Protein AF-0000000080187046 (afdb_homodimer)

Nearest PDB structures (foldseek):
  2gu9-assembly1_B  TM=9.307E-01  e=9.655E-15  Xanthomonas campestris
  2dct-assembly1_A  TM=8.612E-01  e=1.355E-07  Thermus thermophilus HB8
  6o2d-assembly1_B  TM=8.980E-01  e=3.580E-07  Schizosaccharomyces pombe
  7x85-assembly2_C  TM=9.122E-01  e=1.622E-06  Gallus gallus
  2q30-assembly1_A  TM=7.948E-01  e=4.772E-06  Oleidesulfovibrio alaskensis G20

Sequence (228 aa):
MKRKNLQFESGFRIVLGNPSSQAAEMVLPPGDAEGGPENRHRGADQWLYVVSGSGMATVNGKRYRLAEGSLMLIERGDQHEIRNTGDDLLRTLNFYVPPAYTIDGEELPRGRANMKRKNLQFESGFRIVLGNPSSQAAEMVLPPGDAEGGPENRHRGADQWLYVVSGSGMATVNGKRYRLAEGSLMLIERGDQHEIRNTGDDLLRTLNFYVPPAYTIDGEELPRGRAN

Solvent-accessible surface area (backbone atoms only — not comparable to full-atom values): 11614 Å² total; per-residue (Å²): 115,50,75,50,74,60,77,72,56,87,37,78,42,63,74,51,67,55,88,64,28,26,34,29,39,35,28,30,50,55,72,36,69,44,68,37,92,79,42,47,48,64,50,16,27,35,37,42,33,28,71,34,41,28,26,36,35,34,47,75,86,42,79,42,82,40,34,57,36,27,34,34,41,43,42,53,61,48,33,37,32,40,33,16,72,30,89,44,56,19,32,32,45,32,39,21,47,33,49,44,52,43,82,87,62,44,74,48,73,58,67,69,79,124,113,50,74,50,74,60,75,70,55,86,38,80,44,62,73,51,69,55,90,64,28,27,33,31,38,35,28,30,52,56,71,36,68,43,66,36,93,80,42,48,48,66,49,17,26,35,36,42,33,29,70,34,41,27,28,38,34,34,47,75,86,43,77,43,84,37,35,56,36,28,34,35,40,42,42,55,62,48,32,36,31,43,32,15,73,32,90,44,58,20,32,33,45,32,38,22,48,33,49,44,52,42,84,88,63,43,76,47,74,59,66,69,78,123

pLDDT: mean 90.33, std 14.59, range [27.77, 98.81]

InterPro domains:
  IPR011051 RmlC-like cupin domain superfamily [SSF51182] (18-101)
  IPR013096 Cupin 2, conserved barrel [PF07883] (25-94)
  IPR014710 RmlC-like jelly roll fold [G3DSA:2.60.120.10] (10-113)
  IPR051610 Glucose-6-phosphate isomerase/Oxalate decarboxylase [PTHR35848] (16-99)

Structure (mmCIF, N/CA/C/O backbone):
data_AF-0000000080187046-model_v1
#
loop_
_entity.id
_entity.type
_entity.pdbx_description
1 polymer 'Mannose-6-phosphate isomerase, cupin superfamily'
#
loop_
_atom_site.group_PDB
_atom_site.id
_atom_site.type_symbol
_atom_site.label_atom_id
_atom_site.label_alt_id
_atom_site.label_comp_id
_atom_site.label_asym_id
_atom_site.label_entity_id
_atom_site.label_seq_id
_atom_site.pdbx_PDB_ins_code
_atom_site.Cartn_x
_atom_site.Cartn_y
_atom_site.Cartn_z
_atom_site.occupancy
_atom_site.B_iso_or_equiv
_atom_site.auth_seq_id
_atom_site.auth_comp_id
_atom_site.auth_asym_id
_atom_site.auth_atom_id
_atom_site.pdbx_PDB_model_num
ATOM 1 N N . MET A 1 1 ? 13.508 8.672 4.918 1 92.88 1 MET A N 1
ATOM 2 C CA . MET A 1 1 ? 12.438 8.641 3.924 1 92.88 1 MET A CA 1
ATOM 3 C C . MET A 1 1 ? 12.945 8.078 2.6 1 92.88 1 MET A C 1
ATOM 5 O O . MET A 1 1 ? 14.062 8.383 2.178 1 92.88 1 MET A O 1
ATOM 9 N N . LYS A 1 2 ? 12.188 7.199 1.946 1 96.5 2 LYS A N 1
ATOM 10 C CA . LYS A 1 2 ? 12.453 6.645 0.621 1 96.5 2 LYS A CA 1
ATOM 11 C C . LYS A 1 2 ? 11.289 6.906 -0.328 1 96.5 2 LYS A C 1
ATOM 13 O O . LYS A 1 2 ? 10.141 7.035 0.109 1 96.5 2 LYS A O 1
ATOM 18 N N . ARG A 1 3 ? 11.617 7.051 -1.619 1 97.75 3 ARG A N 1
ATOM 19 C CA . ARG A 1 3 ? 10.531 7.328 -2.557 1 97.75 3 ARG A CA 1
ATOM 20 C C . ARG A 1 3 ? 10.82 6.711 -3.924 1 97.75 3 ARG A C 1
ATOM 22 O O . ARG A 1 3 ? 11.977 6.473 -4.27 1 97.75 3 ARG A O 1
ATOM 29 N N . LYS A 1 4 ? 9.797 6.441 -4.648 1 97.31 4 LYS A N 1
ATOM 30 C CA . LYS A 1 4 ? 9.859 5.918 -6.008 1 97.31 4 LYS A CA 1
ATOM 31 C C . LYS A 1 4 ? 8.602 6.281 -6.797 1 97.31 4 LYS A C 1
ATOM 33 O O . LYS A 1 4 ? 7.504 6.312 -6.242 1 97.31 4 LYS A O 1
ATOM 38 N N . ASN A 1 5 ? 8.75 6.641 -8.062 1 97.31 5 ASN A N 1
ATOM 39 C CA . ASN A 1 5 ? 7.613 6.715 -8.969 1 97.31 5 ASN A CA 1
ATOM 40 C C . ASN A 1 5 ? 7.375 5.383 -9.68 1 97.31 5 ASN A C 1
ATOM 42 O O . ASN A 1 5 ? 8.203 4.945 -10.477 1 97.31 5 ASN A O 1
ATOM 46 N N . LEU A 1 6 ? 6.25 4.766 -9.336 1 96.81 6 LEU A N 1
ATOM 47 C CA . LEU A 1 6 ? 5.992 3.434 -9.875 1 96.81 6 LEU A CA 1
ATOM 48 C C . LEU A 1 6 ? 5.543 3.512 -11.328 1 96.81 6 LEU A C 1
ATOM 50 O O . LEU A 1 6 ? 4.758 4.387 -11.695 1 96.81 6 LEU A O 1
ATOM 54 N N . GLN A 1 7 ? 6.094 2.658 -12.102 1 90.94 7 GLN A N 1
ATOM 55 C CA . GLN A 1 7 ? 5.793 2.631 -13.523 1 90.94 7 GLN A CA 1
ATOM 56 C C . GLN A 1 7 ? 5.012 1.371 -13.898 1 90.94 7 GLN A C 1
ATOM 58 O O . GLN A 1 7 ? 4.539 1.24 -15.031 1 90.94 7 GLN A O 1
ATOM 63 N N . PHE A 1 8 ? 4.836 0.449 -12.938 1 95.12 8 PHE A N 1
ATOM 64 C CA . PHE A 1 8 ? 4.141 -0.819 -13.125 1 95.12 8 PHE A CA 1
ATOM 65 C C . PHE A 1 8 ? 4.613 -1.512 -14.398 1 95.12 8 PHE A C 1
ATOM 67 O O . PHE A 1 8 ? 3.799 -1.887 -15.25 1 95.12 8 PHE A O 1
ATOM 74 N N . GLU A 1 9 ? 5.926 -1.719 -14.336 1 89.25 9 GLU A N 1
ATOM 75 C CA . GLU A 1 9 ? 6.543 -2.475 -15.422 1 89.25 9 GLU A CA 1
ATOM 76 C C . GLU A 1 9 ? 6.188 -3.955 -15.336 1 89.25 9 GLU A C 1
ATOM 78 O O . GLU A 1 9 ? 5.68 -4.418 -14.312 1 89.25 9 GLU A O 1
ATOM 83 N N . SER A 1 10 ? 6.422 -4.711 -16.375 1 88.69 10 SER A N 1
ATOM 84 C CA . SER A 1 10 ? 6.031 -6.113 -16.453 1 88.69 10 SER A CA 1
ATOM 85 C C . SER A 1 10 ? 6.656 -6.918 -15.32 1 88.69 10 SER A C 1
ATOM 87 O O . SER A 1 10 ? 7.805 -6.68 -14.938 1 88.69 10 SER A O 1
ATOM 89 N N . GLY A 1 11 ? 5.816 -7.867 -14.805 1 92.62 11 GLY A N 1
ATOM 90 C CA . GLY A 1 11 ? 6.336 -8.828 -13.844 1 92.62 11 GLY A CA 1
ATOM 91 C C . GLY A 1 11 ? 6.23 -8.352 -12.406 1 92.62 11 GLY A C 1
ATOM 92 O O . GLY A 1 11 ? 5.363 -7.539 -12.078 1 92.62 11 GLY A O 1
ATOM 93 N N . PHE A 1 12 ? 6.953 -9.078 -11.562 1 94 12 PHE A N 1
ATOM 94 C CA . PHE A 1 12 ? 7.043 -8.797 -10.133 1 94 12 PHE A CA 1
ATOM 95 C C . PHE A 1 12 ? 8.367 -8.125 -9.797 1 94 12 PHE A C 1
ATOM 97 O O . PHE A 1 12 ? 9.438 -8.68 -10.07 1 94 12 PHE A O 1
ATOM 104 N N . ARG A 1 13 ? 8.328 -6.895 -9.102 1 94.88 13 ARG A N 1
ATOM 105 C CA . ARG A 1 13 ? 9.539 -6.133 -8.82 1 94.88 13 ARG A CA 1
ATOM 106 C C . ARG A 1 13 ? 9.484 -5.508 -7.43 1 94.88 13 ARG A C 1
ATOM 108 O O . ARG A 1 13 ? 8.531 -4.801 -7.098 1 94.88 13 ARG A O 1
ATOM 115 N N . ILE A 1 14 ? 10.508 -5.848 -6.598 1 95.69 14 ILE A N 1
ATOM 116 C CA . ILE A 1 14 ? 10.656 -5.148 -5.324 1 95.69 14 ILE A CA 1
ATOM 117 C C . ILE A 1 14 ? 11.055 -3.695 -5.578 1 95.69 14 ILE A C 1
ATOM 119 O O . ILE A 1 14 ? 11.992 -3.424 -6.332 1 95.69 14 ILE A O 1
ATOM 123 N N . VAL A 1 15 ? 10.398 -2.775 -4.902 1 96.75 15 VAL A N 1
ATOM 124 C CA . VAL A 1 15 ? 10.617 -1.393 -5.312 1 96.75 15 VAL A CA 1
ATOM 125 C C . VAL A 1 15 ? 11.258 -0.606 -4.172 1 96.75 15 VAL A C 1
ATOM 127 O O . VAL A 1 15 ? 12.102 0.262 -4.406 1 96.75 15 VAL A O 1
ATOM 130 N N . LEU A 1 16 ? 10.844 -0.765 -2.955 1 97.5 16 LEU A N 1
ATOM 131 C CA . LEU A 1 16 ? 11.336 -0.063 -1.774 1 97.5 16 LEU A CA 1
ATOM 132 C C . LEU A 1 16 ? 11.141 -0.906 -0.519 1 97.5 16 LEU A C 1
ATOM 134 O O . LEU A 1 16 ? 10.367 -1.863 -0.524 1 97.5 16 LEU A O 1
ATOM 138 N N . GLY A 1 17 ? 11.852 -0.596 0.457 1 97.06 17 GLY A N 1
ATOM 139 C CA . GLY A 1 17 ? 11.586 -1.255 1.728 1 97.06 17 GLY A CA 1
ATOM 140 C C . GLY A 1 17 ? 12.539 -0.829 2.826 1 97.06 17 GLY A C 1
ATOM 141 O O . GLY A 1 17 ? 13.43 -0.005 2.6 1 97.06 17 GLY A O 1
ATOM 142 N N . ASN A 1 18 ? 12.297 -1.183 3.975 1 96.5 18 ASN A N 1
ATOM 143 C CA . ASN A 1 18 ? 13.156 -1.146 5.156 1 96.5 18 ASN A CA 1
ATOM 144 C C . ASN A 1 18 ? 13.008 -2.414 5.992 1 96.5 18 ASN A C 1
ATOM 146 O O . ASN A 1 18 ? 12.383 -3.381 5.559 1 96.5 18 ASN A O 1
ATOM 150 N N . PRO A 1 19 ? 13.633 -2.543 7.129 1 94.25 19 PRO A N 1
ATOM 151 C CA . PRO A 1 19 ? 13.594 -3.797 7.883 1 94.25 19 PRO A CA 1
ATOM 152 C C . PRO A 1 19 ? 12.18 -4.191 8.305 1 94.25 19 PRO A C 1
ATOM 154 O O . PRO A 1 19 ? 11.906 -5.375 8.523 1 94.25 19 PRO A O 1
ATOM 157 N N . SER A 1 20 ? 11.25 -3.287 8.375 1 95.88 20 SER A N 1
ATOM 158 C CA . SER A 1 20 ? 9.922 -3.557 8.93 1 95.88 20 SER A CA 1
ATOM 159 C C . SER A 1 20 ? 8.93 -3.902 7.828 1 95.88 20 SER A C 1
ATOM 161 O O . SER A 1 20 ? 7.906 -4.547 8.086 1 95.88 20 SER A O 1
ATOM 163 N N . SER A 1 21 ? 9.18 -3.457 6.621 1 97.38 21 SER A N 1
ATOM 164 C CA . SER A 1 21 ? 8.234 -3.686 5.535 1 97.38 21 SER A CA 1
ATOM 165 C C . SER A 1 21 ? 8.875 -3.443 4.176 1 97.38 21 SER A C 1
ATOM 167 O O . SER A 1 21 ? 9.961 -2.859 4.094 1 97.38 21 SER A O 1
ATOM 169 N N . GLN A 1 22 ? 8.18 -3.955 3.17 1 97.38 22 GLN A N 1
ATOM 170 C CA . GLN A 1 22 ? 8.688 -3.822 1.809 1 97.38 22 GLN A CA 1
ATOM 171 C C . GLN A 1 22 ? 7.547 -3.744 0.799 1 97.38 22 GLN A C 1
ATOM 173 O O . GLN A 1 22 ? 6.512 -4.391 0.974 1 97.38 22 GLN A O 1
ATOM 178 N N . ALA A 1 23 ? 7.785 -2.996 -0.262 1 98.12 23 ALA A N 1
ATOM 179 C CA . ALA A 1 23 ? 6.789 -2.822 -1.316 1 98.12 23 ALA A CA 1
ATOM 180 C C . ALA A 1 23 ? 7.254 -3.461 -2.621 1 98.12 23 ALA A C 1
ATOM 182 O O . ALA A 1 23 ? 8.445 -3.453 -2.934 1 98.12 23 ALA A O 1
ATOM 183 N N . ALA A 1 24 ? 6.277 -3.953 -3.354 1 96.81 24 ALA A N 1
ATOM 184 C CA . ALA A 1 24 ? 6.523 -4.523 -4.676 1 96.81 24 ALA A CA 1
ATOM 185 C C . ALA A 1 24 ? 5.41 -4.152 -5.648 1 96.81 24 ALA A C 1
ATOM 187 O O . ALA A 1 24 ? 4.238 -4.102 -5.27 1 96.81 24 ALA A O 1
ATOM 188 N N . GLU A 1 25 ? 5.746 -3.873 -6.859 1 97.56 25 GLU A N 1
ATOM 189 C CA . GLU A 1 25 ? 4.754 -3.803 -7.93 1 97.56 25 GLU A CA 1
ATOM 190 C C . GLU A 1 25 ? 4.648 -5.133 -8.672 1 97.56 25 GLU A C 1
ATOM 192 O O . GLU A 1 25 ? 5.652 -5.82 -8.867 1 97.56 25 GLU A O 1
ATOM 197 N N . MET A 1 26 ? 3.459 -5.508 -9.047 1 97.06 26 MET A N 1
ATOM 198 C CA . MET A 1 26 ? 3.195 -6.738 -9.789 1 97.06 26 MET A CA 1
ATOM 199 C C . MET A 1 26 ? 2.242 -6.484 -10.953 1 97.06 26 MET A C 1
ATOM 201 O O . MET A 1 26 ? 1.168 -5.91 -10.766 1 97.06 26 MET A O 1
ATOM 205 N N . VAL A 1 27 ? 2.695 -6.828 -12.109 1 98.31 27 VAL A N 1
ATOM 206 C CA . VAL A 1 27 ? 1.894 -6.703 -13.32 1 98.31 27 VAL A CA 1
ATOM 207 C C . VAL A 1 27 ? 1.708 -8.07 -13.969 1 98.31 27 VAL A C 1
ATOM 209 O O . VAL A 1 27 ? 2.684 -8.727 -14.344 1 98.31 27 VAL A O 1
ATOM 212 N N . LEU A 1 28 ? 0.455 -8.5 -14.109 1 97.81 28 LEU A N 1
ATOM 213 C CA . LEU A 1 28 ? 0.126 -9.797 -14.695 1 97.81 28 LEU A CA 1
ATOM 214 C C . LEU A 1 28 ? -0.61 -9.625 -16.016 1 97.81 28 LEU A C 1
ATOM 216 O O . LEU A 1 28 ? -1.68 -9.016 -16.062 1 97.81 28 LEU A O 1
ATOM 220 N N . PRO A 1 29 ? -0.057 -10.156 -17.109 1 98.12 29 PRO A N 1
ATOM 221 C CA . PRO A 1 29 ? -0.837 -10.211 -18.344 1 98.12 29 PRO A CA 1
ATOM 222 C C . PRO A 1 29 ? -2.09 -11.078 -18.219 1 98.12 29 PRO A C 1
ATOM 224 O O . PRO A 1 29 ? -2.18 -11.906 -17.312 1 98.12 29 PRO A O 1
ATOM 227 N N . PRO A 1 30 ? -2.986 -10.805 -19.188 1 98.25 30 PRO A N 1
ATOM 228 C CA . PRO A 1 30 ? -4.199 -11.625 -19.156 1 98.25 30 PRO A CA 1
ATOM 229 C C . PRO A 1 30 ? -3.898 -13.117 -19.141 1 98.25 30 PRO A C 1
ATOM 231 O O . PRO A 1 30 ? -3.094 -13.609 -19.938 1 98.25 30 PRO A O 1
ATOM 234 N N . GLY A 1 31 ? -4.508 -13.805 -18.188 1 97.56 31 GLY A N 1
ATOM 235 C CA . GLY A 1 31 ? -4.379 -15.25 -18.094 1 97.56 31 GLY A CA 1
ATOM 236 C C . GLY A 1 31 ? -3.273 -15.688 -17.156 1 97.56 31 GLY A C 1
ATOM 237 O O . GLY A 1 31 ? -3.258 -16.828 -16.688 1 97.56 31 GLY A O 1
ATOM 238 N N . ASP A 1 32 ? -2.359 -14.828 -16.781 1 96.94 32 ASP A N 1
ATOM 239 C CA . ASP A 1 32 ? -1.23 -15.18 -15.93 1 96.94 32 ASP A CA 1
ATOM 240 C C . ASP A 1 32 ? -1.637 -15.172 -14.461 1 96.94 32 ASP A C 1
ATOM 242 O O . ASP A 1 32 ? -2.682 -14.633 -14.102 1 96.94 32 ASP A O 1
ATOM 246 N N . ALA A 1 33 ? -0.832 -15.836 -13.656 1 94.62 33 ALA A N 1
ATOM 247 C CA . ALA A 1 33 ? -1.084 -15.922 -12.219 1 94.62 33 ALA A CA 1
ATOM 248 C C . ALA A 1 33 ? 0.221 -15.875 -11.43 1 94.62 33 ALA A C 1
ATOM 250 O O . ALA A 1 33 ? 1.293 -16.156 -11.977 1 94.62 33 ALA A O 1
ATOM 251 N N . GLU A 1 34 ? 0.093 -15.352 -10.289 1 90.06 34 GLU A N 1
ATOM 252 C CA . GLU A 1 34 ? 1.174 -15.414 -9.305 1 90.06 34 GLU A CA 1
ATOM 253 C C . GLU A 1 34 ? 0.712 -16.094 -8.023 1 90.06 34 GLU A C 1
ATOM 255 O O . GLU A 1 34 ? -0.441 -15.938 -7.613 1 90.06 34 GLU A O 1
ATOM 260 N N . GLY A 1 35 ? 1.592 -16.5 -7.445 1 77.06 35 GLY A N 1
ATOM 261 C CA . GLY A 1 35 ? 1.273 -17.281 -6.262 1 77.06 35 GLY A CA 1
ATOM 262 C C . GLY A 1 35 ? 0.973 -18.734 -6.574 1 77.06 35 GLY A C 1
ATOM 263 O O . GLY A 1 35 ? 1.155 -19.188 -7.707 1 77.06 35 GLY A O 1
ATOM 264 N N . GLY A 1 36 ? 1.027 -19.75 -5.738 1 58.34 36 GLY A N 1
ATOM 265 C CA . GLY A 1 36 ? 0.706 -21.172 -5.844 1 58.34 36 GLY A CA 1
ATOM 266 C C . GLY A 1 36 ? 0.645 -21.875 -4.496 1 58.34 36 GLY A C 1
ATOM 267 O O . GLY A 1 36 ? 0.817 -21.234 -3.455 1 58.34 36 GLY A O 1
ATOM 268 N N . PRO A 1 37 ? 0.055 -23.141 -4.559 1 51.59 37 PRO A N 1
ATOM 269 C CA . PRO A 1 37 ? -0.177 -23.922 -3.346 1 51.59 37 PRO A CA 1
ATOM 270 C C . PRO A 1 37 ? 1.012 -23.891 -2.389 1 51.59 37 PRO A C 1
ATOM 272 O O . PRO A 1 37 ? 0.841 -24.078 -1.181 1 51.59 37 PRO A O 1
ATOM 275 N N . GLU A 1 38 ? 2.08 -23.781 -2.992 1 48.84 38 GLU A N 1
ATOM 276 C CA . GLU A 1 38 ? 3.244 -23.906 -2.119 1 48.84 38 GLU A CA 1
ATOM 277 C C . GLU A 1 38 ? 3.721 -22.531 -1.644 1 48.84 38 GLU A C 1
ATOM 279 O O . GLU A 1 38 ? 4.66 -22.438 -0.849 1 48.84 38 GLU A O 1
ATOM 284 N N . ASN A 1 39 ? 3.092 -21.406 -2.148 1 50.78 39 ASN A N 1
ATOM 285 C CA . ASN A 1 39 ? 3.666 -20.094 -1.857 1 50.78 39 ASN A CA 1
ATOM 286 C C . ASN A 1 39 ? 3.129 -19.531 -0.547 1 50.78 39 ASN A C 1
ATOM 288 O O . ASN A 1 39 ? 1.938 -19.234 -0.435 1 50.78 39 ASN A O 1
ATOM 292 N N . ARG A 1 40 ? 3.623 -20.109 0.555 1 53.84 40 ARG A N 1
ATOM 293 C CA . ARG A 1 40 ? 3.285 -19.609 1.885 1 53.84 40 ARG A CA 1
ATOM 294 C C . ARG A 1 40 ? 4.254 -18.516 2.326 1 53.84 40 ARG A C 1
ATOM 296 O O . ARG A 1 40 ? 5.469 -18.719 2.318 1 53.84 40 ARG A O 1
ATOM 303 N N . HIS A 1 41 ? 3.844 -17.312 2.018 1 61.25 41 HIS A N 1
ATOM 304 C CA . HIS A 1 41 ? 4.664 -16.312 2.686 1 61.25 41 HIS A CA 1
ATOM 305 C C . HIS A 1 41 ? 4.691 -16.531 4.191 1 61.25 41 HIS A C 1
ATOM 307 O O . HIS A 1 41 ? 3.994 -15.836 4.941 1 61.25 41 HIS A O 1
ATOM 313 N N . ARG A 1 42 ? 5.414 -17.609 4.609 1 64.12 42 ARG A N 1
ATOM 314 C CA . ARG A 1 42 ? 5.328 -18.125 5.977 1 64.12 42 ARG A CA 1
ATOM 315 C C . ARG A 1 42 ? 5.695 -17.031 6.984 1 64.12 42 ARG A C 1
ATOM 317 O O . ARG A 1 42 ? 5.285 -17.094 8.148 1 64.12 42 ARG A O 1
ATOM 324 N N . GLY A 1 43 ? 6.289 -15.961 6.434 1 81.12 43 GLY A N 1
ATOM 325 C CA . GLY A 1 43 ? 6.719 -15.109 7.535 1 81.12 43 GLY A CA 1
ATOM 326 C C . GLY A 1 43 ? 6.223 -13.68 7.418 1 81.12 43 GLY A C 1
ATOM 327 O O . GLY A 1 43 ? 6.602 -12.82 8.219 1 81.12 43 GLY A O 1
ATOM 328 N N . ALA A 1 44 ? 5.344 -13.438 6.414 1 93 44 ALA A N 1
ATOM 329 C CA . ALA A 1 44 ? 4.957 -12.047 6.234 1 93 44 ALA A CA 1
ATOM 330 C C . ALA A 1 44 ? 3.48 -11.93 5.867 1 93 44 ALA A C 1
ATOM 332 O O . ALA A 1 44 ? 2.943 -12.781 5.156 1 93 44 ALA A O 1
ATOM 333 N N . ASP A 1 45 ? 2.822 -10.938 6.406 1 95.81 45 ASP A N 1
ATOM 334 C CA . ASP A 1 45 ? 1.553 -10.508 5.832 1 95.81 45 ASP A CA 1
ATOM 335 C C . ASP A 1 45 ? 1.762 -9.852 4.469 1 95.81 45 ASP A C 1
ATOM 337 O O . ASP A 1 45 ? 2.82 -9.273 4.203 1 95.81 45 ASP A O 1
ATOM 341 N N . GLN A 1 46 ? 0.769 -9.977 3.627 1 96.19 46 GLN A N 1
ATOM 342 C CA . GLN A 1 46 ? 0.783 -9.289 2.338 1 96.19 46 GLN A CA 1
ATOM 343 C C . GLN A 1 46 ? -0.455 -8.414 2.168 1 96.19 46 GLN A C 1
ATOM 345 O O . GLN A 1 46 ? -1.584 -8.906 2.25 1 96.19 46 GLN A O 1
ATOM 350 N N . TRP A 1 47 ? -0.232 -7.141 1.997 1 98.25 47 TRP A N 1
ATOM 351 C CA . TRP A 1 47 ? -1.257 -6.258 1.449 1 98.25 47 TRP A CA 1
ATOM 352 C C . TRP A 1 47 ? -1.244 -6.293 -0.076 1 98.25 47 TRP A C 1
ATOM 354 O O . TRP A 1 47 ? -0.184 -6.188 -0.696 1 98.25 47 TRP A O 1
ATOM 364 N N . LEU A 1 48 ? -2.391 -6.469 -0.693 1 98.38 48 LEU A N 1
ATOM 365 C CA . LEU A 1 48 ? -2.543 -6.395 -2.143 1 98.38 48 LEU A CA 1
ATOM 366 C C . LEU A 1 48 ? -3.576 -5.34 -2.525 1 98.38 48 LEU A C 1
ATOM 368 O O . LEU A 1 48 ? -4.73 -5.41 -2.098 1 98.38 48 LEU A O 1
ATOM 372 N N . TYR A 1 49 ? -3.162 -4.324 -3.225 1 98.81 49 TYR A N 1
ATOM 373 C CA . TYR A 1 49 ? -4.031 -3.287 -3.766 1 98.81 49 TYR A CA 1
ATOM 374 C C . TYR A 1 49 ? -4.059 -3.34 -5.289 1 98.81 49 TYR A C 1
ATOM 376 O O . TYR A 1 49 ? -3.01 -3.314 -5.938 1 98.81 49 TYR A O 1
ATOM 384 N N . VAL A 1 50 ? -5.285 -3.408 -5.867 1 98.81 50 VAL A N 1
ATOM 385 C CA . VAL A 1 50 ? -5.41 -3.426 -7.32 1 98.81 50 VAL A CA 1
ATOM 386 C C . VAL A 1 50 ? -5.422 -1.995 -7.855 1 98.81 50 VAL A C 1
ATOM 388 O O . VAL A 1 50 ? -6.379 -1.25 -7.629 1 98.81 50 VAL A O 1
ATOM 391 N N . VAL A 1 51 ? -4.363 -1.648 -8.539 1 98.5 51 VAL A N 1
ATOM 392 C CA . VAL A 1 51 ? -4.219 -0.323 -9.133 1 98.5 51 VAL A CA 1
ATOM 393 C C . VAL A 1 51 ? -5.098 -0.215 -10.375 1 98.5 51 VAL A C 1
ATOM 395 O O . VAL A 1 51 ? -5.785 0.789 -10.578 1 98.5 51 VAL A O 1
ATOM 398 N N . SER A 1 52 ? -5.02 -1.204 -11.18 1 98.19 52 SER A N 1
ATOM 399 C CA . SER A 1 52 ? -5.852 -1.292 -12.375 1 98.19 52 SER A CA 1
ATOM 400 C C . SER A 1 52 ? -6 -2.736 -12.836 1 98.19 52 SER A C 1
ATOM 402 O O . SER A 1 52 ? -5.184 -3.592 -12.492 1 98.19 52 SER A O 1
ATOM 404 N N . GLY A 1 53 ? -7.059 -2.959 -13.641 1 98 53 GLY A N 1
ATOM 405 C CA . GLY A 1 53 ? -7.336 -4.293 -14.156 1 98 53 GLY A CA 1
ATOM 406 C C . GLY A 1 53 ? -8.273 -5.086 -13.266 1 98 53 GLY A C 1
ATOM 407 O O . GLY A 1 53 ? -8.914 -4.527 -12.375 1 98 53 GLY A O 1
ATOM 408 N N . SER A 1 54 ? -8.477 -6.336 -13.68 1 98.44 54 SER A N 1
ATOM 409 C CA . SER A 1 54 ? -9.359 -7.242 -12.945 1 98.44 54 SER A CA 1
ATOM 410 C C . SER A 1 54 ? -8.727 -8.625 -12.812 1 98.44 54 SER A C 1
ATOM 412 O O . SER A 1 54 ? -7.82 -8.977 -13.562 1 98.44 54 SER A O 1
ATOM 414 N N . GLY A 1 55 ? -9.227 -9.344 -11.805 1 98.38 55 GLY A N 1
ATOM 415 C CA . GLY A 1 55 ? -8.695 -10.68 -11.578 1 98.38 55 GLY A CA 1
ATOM 416 C C . GLY A 1 55 ? -9.414 -11.43 -10.477 1 98.38 55 GLY A C 1
ATOM 417 O O . GLY A 1 55 ? -10.555 -11.109 -10.141 1 98.38 55 GLY A O 1
ATOM 418 N N . MET A 1 56 ? -8.773 -12.484 -10.031 1 98.31 56 MET A N 1
ATOM 419 C CA . MET A 1 56 ? -9.281 -13.336 -8.953 1 98.31 56 MET A CA 1
ATOM 420 C C . MET A 1 56 ? -8.18 -13.695 -7.973 1 98.31 56 MET A C 1
ATOM 422 O O . MET A 1 56 ? -7.07 -14.047 -8.375 1 98.31 56 MET A O 1
ATOM 426 N N . ALA A 1 57 ? -8.438 -13.539 -6.746 1 97.19 57 ALA A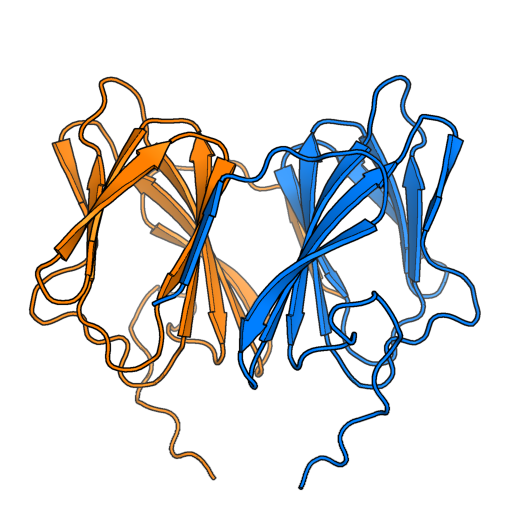 N 1
ATOM 427 C CA . ALA A 1 57 ? -7.582 -14.07 -5.691 1 97.19 57 ALA A CA 1
ATOM 428 C C . ALA A 1 57 ? -8.172 -15.352 -5.105 1 97.19 57 ALA A C 1
ATOM 430 O O . ALA A 1 57 ? -9.367 -15.414 -4.809 1 97.19 57 ALA A O 1
ATOM 431 N N . THR A 1 58 ? -7.367 -16.344 -4.992 1 95.94 58 THR A N 1
ATOM 432 C CA . THR A 1 58 ? -7.723 -17.547 -4.234 1 95.94 58 THR A CA 1
ATOM 433 C C . THR A 1 58 ? -6.93 -17.609 -2.934 1 95.94 58 THR A C 1
ATOM 435 O O . THR A 1 58 ? -5.695 -17.672 -2.955 1 95.94 58 THR A O 1
ATOM 438 N N . VAL A 1 59 ? -7.684 -17.547 -1.829 1 94.44 59 VAL A N 1
ATOM 439 C CA . VAL A 1 59 ? -7.047 -17.594 -0.517 1 94.44 59 VAL A CA 1
ATOM 440 C C . VAL A 1 59 ? -7.633 -18.75 0.303 1 94.44 59 VAL A C 1
ATOM 442 O O . VAL A 1 59 ? -8.828 -18.75 0.61 1 94.44 59 VAL A O 1
ATOM 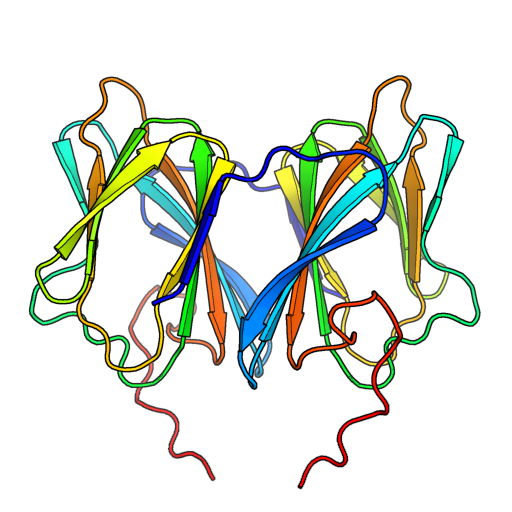445 N N . ASN A 1 60 ? -6.762 -19.672 0.665 1 92.94 60 ASN A N 1
ATOM 446 C CA . ASN A 1 60 ? -7.184 -20.844 1.403 1 92.94 60 ASN A CA 1
ATOM 447 C C . ASN A 1 60 ? -8.391 -21.516 0.75 1 92.94 60 ASN A C 1
ATOM 449 O O . ASN A 1 60 ? -9.359 -21.859 1.429 1 92.94 60 ASN A O 1
ATOM 453 N N . GLY A 1 61 ? -8.32 -21.5 -0.504 1 93.06 61 GLY A N 1
ATOM 454 C CA . GLY A 1 61 ? -9.305 -22.234 -1.284 1 93.06 61 GLY A CA 1
ATOM 455 C C . GLY A 1 61 ? -10.523 -21.406 -1.633 1 93.06 61 GLY A C 1
ATOM 456 O O . GLY A 1 61 ? -11.383 -21.844 -2.402 1 93.06 61 GLY A O 1
ATOM 457 N N . LYS A 1 62 ? -10.688 -20.281 -1.069 1 96 62 LYS A N 1
ATOM 458 C CA . LYS A 1 62 ? -11.82 -19.391 -1.35 1 96 62 LYS A CA 1
ATOM 459 C C . LYS A 1 62 ? -11.445 -18.328 -2.383 1 96 62 LYS A C 1
ATOM 461 O O . LYS A 1 62 ? -10.352 -17.766 -2.328 1 96 62 LYS A O 1
ATOM 466 N N . ARG A 1 63 ? -12.422 -18.031 -3.264 1 97.31 63 ARG A N 1
ATOM 467 C CA . ARG A 1 63 ? -12.156 -17.125 -4.371 1 97.31 63 ARG A CA 1
ATOM 468 C C . ARG A 1 63 ? -12.789 -15.766 -4.125 1 97.31 63 ARG A C 1
ATOM 470 O O . ARG A 1 63 ? -13.922 -15.672 -3.654 1 97.31 63 ARG A O 1
ATOM 477 N N . TYR A 1 64 ? -12.031 -14.734 -4.484 1 98 64 TYR A N 1
ATOM 478 C CA . TYR A 1 64 ? -12.469 -13.344 -4.344 1 98 64 TYR A CA 1
ATOM 479 C C . TYR A 1 64 ? -12.188 -12.555 -5.617 1 98 64 TYR A C 1
ATOM 481 O O . TYR A 1 64 ? -11.047 -12.523 -6.098 1 98 64 TYR A O 1
ATOM 489 N N . ARG A 1 65 ? -13.188 -11.922 -6.133 1 98.38 65 ARG A N 1
ATOM 490 C CA . ARG A 1 65 ? -12.992 -11.094 -7.32 1 98.38 65 ARG A CA 1
ATOM 491 C C . ARG A 1 65 ? -12.148 -9.859 -7 1 98.38 65 ARG A C 1
ATOM 493 O O . ARG A 1 65 ? -12.328 -9.242 -5.949 1 98.38 65 ARG A O 1
ATOM 500 N N . LEU A 1 66 ? -11.2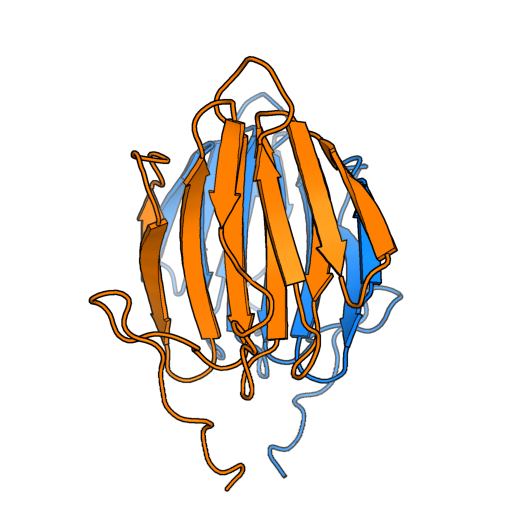89 -9.523 -7.93 1 98.44 66 LEU A N 1
ATOM 501 C CA . LEU A 1 66 ? -10.445 -8.336 -7.832 1 98.44 66 LEU A CA 1
ATOM 502 C C . LEU A 1 66 ? -10.797 -7.324 -8.914 1 98.44 66 LEU A C 1
ATOM 504 O O . LEU A 1 66 ? -11.07 -7.699 -10.055 1 98.44 66 LEU A O 1
ATOM 508 N N . ALA A 1 67 ? -10.828 -6.113 -8.586 1 98.38 67 ALA A N 1
ATOM 509 C CA . ALA A 1 67 ? -10.984 -4.984 -9.5 1 98.38 67 ALA A CA 1
ATOM 510 C C . ALA A 1 67 ? -10.258 -3.75 -8.977 1 98.38 67 ALA A C 1
ATOM 512 O O . ALA A 1 67 ? -9.781 -3.734 -7.84 1 98.38 67 ALA A O 1
ATOM 513 N N . GLU A 1 68 ? -10.078 -2.775 -9.867 1 98.12 68 GLU A N 1
ATOM 514 C CA . GLU A 1 68 ? -9.477 -1.52 -9.43 1 98.12 68 GLU A CA 1
ATOM 515 C C . GLU A 1 68 ? -10.07 -1.058 -8.102 1 98.12 68 GLU A C 1
ATOM 517 O O . GLU A 1 68 ? -11.289 -1.042 -7.934 1 98.12 68 GLU A O 1
ATOM 522 N N . GLY A 1 69 ? -9.188 -0.794 -7.18 1 98.19 69 GLY A N 1
ATOM 523 C CA . GLY A 1 69 ? -9.648 -0.33 -5.879 1 98.19 69 GLY A CA 1
ATOM 524 C C . GLY A 1 69 ? -9.766 -1.444 -4.855 1 98.19 69 GLY A C 1
ATOM 525 O O . GLY A 1 69 ? -9.945 -1.184 -3.664 1 98.19 69 GLY A O 1
ATOM 526 N N . SER A 1 70 ? -9.734 -2.709 -5.289 1 98.62 70 SER A N 1
ATOM 527 C CA . SER A 1 70 ? -9.742 -3.818 -4.34 1 98.62 70 SER A CA 1
ATOM 528 C C . SER A 1 70 ? -8.516 -3.785 -3.434 1 98.62 70 SER A C 1
ATOM 530 O O . SER A 1 70 ? -7.391 -3.617 -3.908 1 98.62 70 SER A O 1
ATOM 532 N N . LEU A 1 71 ? -8.711 -3.889 -2.133 1 98.81 71 LEU A N 1
ATOM 533 C CA . LEU A 1 71 ? -7.668 -4.008 -1.124 1 98.81 71 LEU A CA 1
ATOM 534 C C . LEU A 1 71 ? -7.84 -5.285 -0.309 1 98.81 71 LEU A C 1
ATOM 536 O O . LEU A 1 71 ? -8.93 -5.566 0.188 1 98.81 71 LEU A O 1
ATOM 540 N N . MET A 1 72 ? -6.73 -6.055 -0.22 1 98.38 72 MET A N 1
ATOM 541 C CA . MET A 1 72 ? -6.754 -7.293 0.555 1 98.38 72 MET A CA 1
ATOM 542 C C . MET A 1 72 ? -5.578 -7.352 1.524 1 98.38 72 MET A C 1
ATOM 544 O O . MET A 1 72 ? -4.465 -6.949 1.181 1 98.38 72 MET A O 1
ATOM 548 N N . LEU A 1 73 ? -5.82 -7.797 2.715 1 98.06 73 LEU A N 1
ATOM 549 C CA . LEU A 1 73 ? -4.793 -8.188 3.672 1 98.06 73 LEU A CA 1
ATOM 550 C C . LEU A 1 73 ? -4.746 -9.703 3.824 1 98.06 73 LEU A C 1
ATOM 552 O O . LEU A 1 73 ? -5.617 -10.297 4.469 1 98.06 73 LEU A O 1
ATOM 556 N N . ILE A 1 74 ? -3.75 -10.312 3.158 1 95.62 74 ILE A N 1
ATOM 557 C CA . ILE A 1 74 ? -3.488 -11.742 3.248 1 95.62 74 ILE A CA 1
ATOM 558 C C . ILE A 1 74 ? -2.502 -12.023 4.383 1 95.62 74 ILE A C 1
ATOM 560 O O . ILE A 1 74 ? -1.343 -11.609 4.316 1 95.62 74 ILE A O 1
ATOM 564 N N . GLU A 1 75 ? -2.928 -12.688 5.383 1 93.75 75 GLU A N 1
ATOM 565 C CA . GLU A 1 75 ? -2.131 -12.812 6.602 1 93.75 75 GLU A CA 1
ATOM 566 C C . GLU A 1 75 ? -1.146 -13.969 6.508 1 93.75 75 GLU A C 1
ATOM 568 O O . GLU A 1 75 ? -1.337 -14.891 5.707 1 93.75 75 GLU A O 1
ATOM 573 N N . ARG A 1 76 ? -0.117 -13.789 7.344 1 89.56 76 ARG A N 1
ATOM 574 C CA . ARG A 1 76 ? 0.921 -14.812 7.391 1 89.56 76 ARG A CA 1
ATOM 575 C C . ARG A 1 76 ? 0.312 -16.203 7.527 1 89.56 76 ARG A C 1
ATOM 577 O O . ARG A 1 76 ? -0.608 -16.406 8.32 1 89.56 76 ARG A O 1
ATOM 584 N N . GLY A 1 77 ? 0.749 -17.156 6.684 1 86.12 77 GLY A N 1
ATOM 585 C CA . GLY A 1 77 ? 0.291 -18.531 6.758 1 86.12 77 GLY A CA 1
ATOM 586 C C . GLY A 1 77 ? -0.811 -18.859 5.762 1 86.12 77 GLY A C 1
ATOM 587 O O . GLY A 1 77 ? -1.1 -20.031 5.5 1 86.12 77 GLY A O 1
ATOM 588 N N . ASP A 1 78 ? -1.47 -17.844 5.254 1 88.62 78 ASP A N 1
ATOM 589 C CA . ASP A 1 78 ? -2.512 -18.078 4.262 1 88.62 78 ASP A CA 1
ATOM 590 C C . ASP A 1 78 ? -1.909 -18.516 2.928 1 88.62 78 ASP A C 1
ATOM 592 O O . ASP A 1 78 ? -0.931 -17.922 2.459 1 88.62 78 ASP A O 1
ATOM 596 N N . GLN A 1 79 ? -2.438 -19.531 2.396 1 87.94 79 GLN A N 1
ATOM 597 C CA . GLN A 1 79 ? -2.121 -19.859 1.01 1 87.94 79 GLN A CA 1
ATOM 598 C C . GLN A 1 79 ? -2.912 -18.984 0.044 1 87.94 79 GLN A C 1
ATOM 600 O O . GLN A 1 79 ? -4.113 -18.766 0.229 1 87.94 79 GLN A O 1
ATOM 605 N N . HIS A 1 80 ? -2.137 -18.453 -0.995 1 92 80 HIS A N 1
ATOM 606 C CA . HIS A 1 80 ? -2.92 -17.594 -1.88 1 92 80 HIS A CA 1
ATOM 607 C C . HIS A 1 80 ? -2.357 -17.609 -3.297 1 92 80 HIS A C 1
ATOM 609 O O . HIS A 1 80 ? -1.172 -17.875 -3.496 1 92 80 HIS A O 1
ATOM 615 N N . GLU A 1 81 ? -3.262 -17.391 -4.223 1 94.38 81 GLU A N 1
ATOM 616 C CA . GLU A 1 81 ? -2.975 -17.188 -5.637 1 94.38 81 GLU A CA 1
ATOM 617 C C . GLU A 1 81 ? -3.709 -15.953 -6.176 1 94.38 81 GLU A C 1
ATOM 619 O O . GLU A 1 81 ? -4.883 -15.742 -5.859 1 94.38 81 GLU A O 1
ATOM 624 N N . ILE A 1 82 ? -2.951 -15.203 -6.988 1 96.62 82 ILE A N 1
ATOM 625 C CA . ILE A 1 82 ? -3.547 -14.078 -7.711 1 96.62 82 ILE A CA 1
ATOM 626 C C . ILE A 1 82 ? -3.506 -14.352 -9.211 1 96.62 82 ILE A C 1
ATOM 628 O O . ILE A 1 82 ? -2.439 -14.609 -9.773 1 96.62 82 ILE A O 1
ATOM 632 N N . ARG A 1 83 ? -4.641 -14.273 -9.812 1 97.44 83 ARG A N 1
ATOM 633 C CA . ARG A 1 83 ? -4.727 -14.531 -11.25 1 97.44 83 ARG A CA 1
ATOM 634 C C . ARG A 1 83 ? -5.391 -13.359 -11.977 1 97.44 83 ARG A C 1
ATOM 636 O O . ARG A 1 83 ? -6.395 -12.82 -11.5 1 97.44 83 ARG A O 1
ATOM 643 N N . ASN A 1 84 ? -4.797 -12.992 -13.18 1 98.5 84 ASN A N 1
ATOM 644 C CA . ASN A 1 84 ? -5.465 -12.055 -14.07 1 98.5 84 ASN A CA 1
ATOM 645 C C . ASN A 1 84 ? -6.531 -12.734 -14.914 1 98.5 84 ASN A C 1
ATOM 647 O O . ASN A 1 84 ? -6.207 -13.43 -15.883 1 98.5 84 ASN A O 1
ATOM 651 N N . THR A 1 85 ? -7.75 -12.516 -14.531 1 98.44 85 THR A N 1
ATOM 652 C CA . THR A 1 85 ? -8.844 -13.133 -15.273 1 98.44 85 THR A CA 1
ATOM 653 C C . THR A 1 85 ? -9.484 -12.125 -16.219 1 98.44 85 THR A C 1
ATOM 655 O O . THR A 1 85 ? -10.539 -12.391 -16.812 1 98.44 85 THR A O 1
ATOM 658 N N . GLY A 1 86 ? -8.992 -10.891 -16.219 1 98.19 86 GLY A N 1
ATOM 659 C CA . GLY A 1 86 ? -9.477 -9.859 -17.125 1 98.19 86 GLY A CA 1
ATOM 660 C C . GLY A 1 86 ? -8.766 -9.859 -18.469 1 98.19 86 GLY A C 1
ATOM 661 O O . GLY A 1 86 ? -7.934 -10.727 -18.734 1 98.19 86 GLY A O 1
ATOM 662 N N . ASP A 1 87 ? -9.125 -8.82 -19.297 1 98.19 87 ASP A N 1
ATOM 663 C CA . ASP A 1 87 ? -8.586 -8.734 -20.641 1 98.19 87 ASP A CA 1
ATOM 664 C C . ASP A 1 87 ? -7.43 -7.738 -20.719 1 98.19 87 ASP A C 1
ATOM 666 O O . ASP A 1 87 ? -6.719 -7.668 -21.719 1 98.19 87 ASP A O 1
ATOM 670 N N . ASP A 1 88 ? -7.262 -6.984 -19.719 1 98 88 ASP A N 1
ATOM 671 C CA . ASP A 1 88 ? -6.188 -6 -19.641 1 98 88 ASP A CA 1
ATOM 672 C C . ASP A 1 88 ? -5.148 -6.414 -18.594 1 98 88 ASP A C 1
ATOM 674 O O . ASP A 1 88 ? -5.359 -7.363 -17.844 1 98 88 ASP A O 1
ATOM 678 N N . LEU A 1 89 ? -4.043 -5.711 -18.578 1 98.44 89 LEU A N 1
ATOM 679 C CA . LEU A 1 89 ? -3.049 -5.965 -17.547 1 98.44 89 LEU A CA 1
ATOM 680 C C . LEU A 1 89 ? -3.654 -5.777 -16.156 1 98.44 89 LEU A C 1
ATOM 682 O O . LEU A 1 89 ? -4.422 -4.84 -15.93 1 98.44 89 LEU A O 1
ATOM 686 N N . LEU A 1 90 ? -3.398 -6.746 -15.281 1 98.56 90 LEU A N 1
ATOM 687 C CA . LEU A 1 90 ? -3.682 -6.57 -13.859 1 98.56 90 LEU A CA 1
ATOM 688 C C . LEU A 1 90 ? -2.479 -5.973 -13.133 1 98.56 90 LEU A C 1
ATOM 690 O O . LEU A 1 90 ? -1.425 -6.609 -13.047 1 98.56 90 LEU A O 1
ATOM 694 N N . ARG A 1 91 ? -2.59 -4.727 -12.664 1 98.69 91 ARG A N 1
ATOM 695 C CA . ARG A 1 91 ? -1.529 -4.023 -11.945 1 98.69 91 ARG A CA 1
ATOM 696 C C . ARG A 1 91 ? -1.846 -3.922 -10.461 1 98.69 91 ARG A C 1
ATOM 698 O O . ARG A 1 91 ? -2.904 -3.422 -10.078 1 98.69 91 ARG A O 1
ATOM 705 N N . THR A 1 92 ? -0.939 -4.516 -9.672 1 98.62 92 THR A N 1
ATOM 706 C CA . THR A 1 92 ? -1.169 -4.484 -8.227 1 98.62 92 THR A CA 1
ATOM 707 C C . THR A 1 92 ? 0.034 -3.895 -7.5 1 98.62 92 THR A C 1
ATOM 709 O O . THR A 1 92 ? 1.167 -4.004 -7.973 1 98.62 92 THR A O 1
ATOM 712 N N . LEU A 1 93 ? -0.187 -3.191 -6.457 1 98.75 93 LEU A N 1
ATOM 713 C CA . LEU A 1 93 ? 0.8 -2.752 -5.477 1 98.75 93 LEU A CA 1
ATOM 714 C C . LEU A 1 93 ? 0.717 -3.592 -4.207 1 98.75 93 LEU A C 1
ATOM 716 O O . LEU A 1 93 ? -0.366 -3.771 -3.646 1 98.75 93 LEU A O 1
ATOM 720 N N . ASN A 1 94 ? 1.812 -4.176 -3.809 1 97.69 94 ASN A N 1
ATOM 721 C CA . ASN A 1 94 ? 1.87 -5.105 -2.686 1 97.69 94 ASN A CA 1
ATOM 722 C C . ASN A 1 94 ? 2.795 -4.598 -1.584 1 97.69 94 ASN A C 1
ATOM 724 O O . ASN A 1 94 ? 3.859 -4.043 -1.867 1 97.69 94 ASN A O 1
ATOM 728 N N . PHE A 1 95 ? 2.398 -4.773 -0.374 1 98.25 95 PHE A N 1
ATOM 729 C CA . PHE A 1 95 ? 3.238 -4.492 0.785 1 98.25 95 PHE A CA 1
ATOM 730 C C . PHE A 1 95 ? 3.393 -5.73 1.657 1 98.25 95 PHE A C 1
ATOM 732 O O . PHE A 1 95 ? 2.41 -6.418 1.947 1 98.25 95 PHE A O 1
ATOM 739 N N . TYR A 1 96 ? 4.598 -6.027 2.041 1 96.38 96 TYR A N 1
ATOM 740 C CA . TYR A 1 96 ? 4.891 -7.16 2.916 1 96.38 96 TYR A CA 1
ATOM 741 C C . TYR A 1 96 ? 5.359 -6.684 4.285 1 96.38 96 TYR A C 1
ATOM 743 O O . TYR A 1 96 ? 6.238 -5.82 4.387 1 96.38 96 TYR A O 1
ATOM 751 N N . VAL A 1 97 ? 4.777 -7.207 5.328 1 96.75 97 VAL A N 1
ATOM 752 C CA . VAL A 1 97 ? 5.074 -6.855 6.715 1 96.75 97 VAL A CA 1
ATOM 753 C C . VAL A 1 97 ? 5.312 -8.125 7.527 1 96.75 97 VAL A C 1
ATOM 755 O O . VAL A 1 97 ? 4.371 -8.859 7.844 1 96.75 97 VAL A O 1
ATOM 758 N N . PRO A 1 98 ? 6.52 -8.508 7.984 1 95.69 98 PRO A N 1
ATOM 759 C CA . PRO A 1 98 ? 7.777 -7.883 7.574 1 95.69 98 PRO A CA 1
ATOM 760 C C . PRO A 1 98 ? 8.164 -8.211 6.137 1 95.69 98 PRO A C 1
ATOM 762 O O . PRO A 1 98 ? 7.375 -8.82 5.406 1 95.69 98 PRO A O 1
ATOM 765 N N . PRO A 1 99 ? 9.375 -7.734 5.66 1 95.19 99 PRO A N 1
ATOM 766 C CA . PRO A 1 99 ? 9.789 -8.047 4.293 1 95.19 99 PRO A CA 1
ATOM 767 C C . PRO A 1 99 ? 9.789 -9.547 4.004 1 95.19 99 PRO A C 1
ATOM 769 O O . PRO A 1 99 ? 10.195 -10.344 4.855 1 95.19 99 PRO A O 1
ATOM 772 N N . ALA A 1 100 ? 9.359 -9.859 2.777 1 92.69 100 ALA A N 1
ATOM 773 C CA . ALA A 1 100 ? 9.203 -11.266 2.424 1 92.69 100 ALA A CA 1
ATOM 774 C C . ALA A 1 100 ? 10.234 -11.688 1.383 1 92.69 100 ALA A C 1
ATOM 776 O O . ALA A 1 100 ? 10.445 -12.883 1.157 1 92.69 100 ALA A O 1
ATOM 777 N N . TYR A 1 101 ? 10.93 -10.75 0.733 1 91.75 101 TYR A N 1
ATOM 778 C CA . TYR A 1 101 ? 11.789 -11.055 -0.404 1 91.75 101 TYR A CA 1
ATOM 779 C C . TYR A 1 101 ? 13.094 -10.281 -0.33 1 91.75 101 TYR A C 1
ATOM 781 O O . TYR A 1 101 ? 13.141 -9.172 0.218 1 91.75 101 TYR A O 1
ATOM 789 N N . THR A 1 102 ? 14.125 -10.914 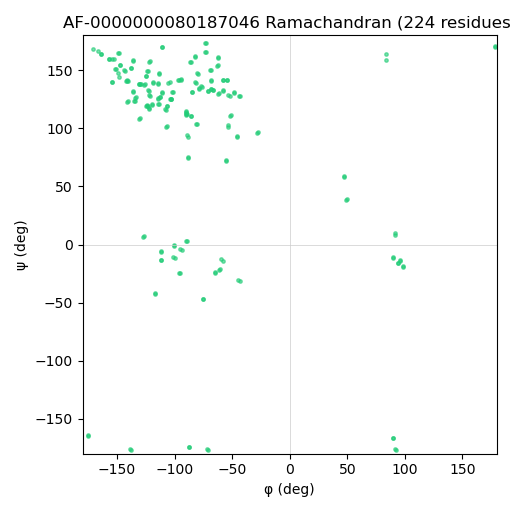-0.933 1 90.81 102 THR A N 1
ATOM 790 C CA . THR A 1 102 ? 15.336 -10.148 -1.221 1 90.81 102 THR A CA 1
ATOM 791 C C . THR A 1 102 ? 15.102 -9.188 -2.387 1 90.81 102 THR A C 1
ATOM 793 O O . THR A 1 102 ? 14.062 -9.25 -3.049 1 90.81 102 THR A O 1
ATOM 796 N N . ILE A 1 103 ? 16.047 -8.344 -2.666 1 88 103 ILE A N 1
ATOM 797 C CA . ILE A 1 103 ? 15.898 -7.328 -3.705 1 88 103 ILE A CA 1
ATOM 798 C C . ILE A 1 103 ? 15.766 -8.008 -5.07 1 88 103 ILE A C 1
ATOM 800 O O . ILE A 1 103 ? 15.172 -7.445 -5.992 1 88 103 ILE A O 1
ATOM 804 N N . ASP A 1 104 ? 16.297 -9.211 -5.164 1 86.56 104 ASP A N 1
ATOM 805 C CA . ASP A 1 104 ? 16.25 -9.945 -6.426 1 86.56 104 ASP A CA 1
ATOM 806 C C . ASP A 1 104 ? 14.977 -10.781 -6.531 1 86.56 104 ASP A C 1
ATOM 808 O O . ASP A 1 104 ? 14.773 -11.5 -7.512 1 86.56 104 ASP A O 1
ATOM 812 N N . GLY A 1 105 ? 14.148 -10.656 -5.555 1 84.62 105 GLY A N 1
ATOM 813 C CA . GLY A 1 105 ? 12.852 -11.312 -5.625 1 84.62 105 GLY A CA 1
ATOM 814 C C . GLY A 1 105 ? 12.844 -12.695 -5.012 1 84.62 105 GLY A C 1
ATOM 815 O O . GLY A 1 105 ? 11.883 -13.445 -5.172 1 84.62 105 GLY A O 1
ATOM 816 N N . GLU A 1 106 ? 13.938 -13.023 -4.359 1 86 106 GLU A N 1
ATOM 817 C CA . GLU A 1 106 ? 13.977 -14.312 -3.674 1 86 106 GLU A CA 1
ATOM 818 C C . GLU A 1 106 ? 13.273 -14.242 -2.322 1 86 106 GLU A C 1
ATOM 820 O O . GLU A 1 106 ? 13.453 -13.281 -1.571 1 86 106 GLU A O 1
ATOM 825 N N . GLU A 1 107 ? 12.539 -15.297 -2.049 1 86.19 107 GLU A N 1
ATOM 826 C CA . GLU A 1 107 ? 11.82 -15.312 -0.782 1 86.19 107 GLU A CA 1
ATOM 827 C C . GLU A 1 107 ? 12.781 -15.367 0.402 1 86.19 107 GLU A C 1
ATOM 829 O O . GLU A 1 107 ? 13.758 -16.109 0.379 1 86.19 107 GLU A O 1
ATOM 834 N N . LEU A 1 108 ? 12.531 -14.5 1.379 1 85.75 108 LEU A N 1
ATOM 835 C CA . LEU A 1 108 ? 13.305 -14.508 2.615 1 85.75 108 LEU A CA 1
ATOM 836 C C . LEU A 1 108 ? 12.82 -15.617 3.553 1 85.75 108 LEU A C 1
ATOM 838 O O . LEU A 1 108 ? 11.641 -15.961 3.545 1 85.75 108 LEU A O 1
ATOM 842 N N . PRO A 1 109 ? 13.875 -16.125 4.281 1 74.44 109 PRO A N 1
ATOM 843 C CA . PRO A 1 109 ? 13.43 -17.094 5.273 1 74.44 109 PRO A CA 1
ATOM 844 C C . PRO A 1 109 ? 12.5 -16.484 6.328 1 74.44 109 PRO A C 1
ATOM 846 O O . PRO A 1 109 ? 12.461 -15.273 6.488 1 74.44 109 PRO A O 1
ATOM 849 N N . ARG A 1 110 ? 11.672 -17.297 6.906 1 64.31 110 ARG A N 1
ATOM 850 C CA . ARG A 1 110 ? 10.836 -16.812 7.992 1 64.31 110 ARG A CA 1
ATOM 851 C C . ARG A 1 110 ? 11.68 -16.156 9.086 1 64.31 110 ARG A C 1
ATOM 8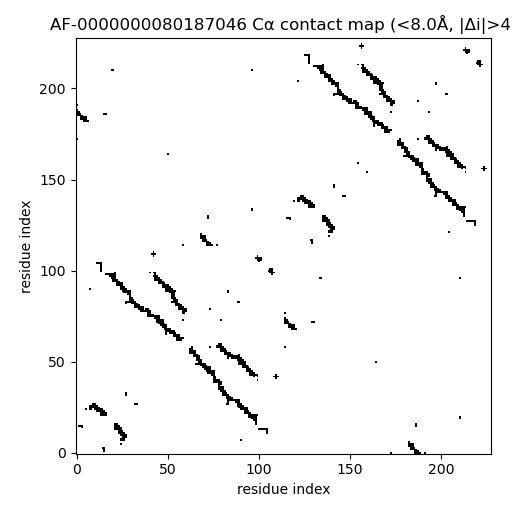53 O O . ARG A 1 110 ? 12.656 -16.75 9.555 1 64.31 110 ARG A O 1
ATOM 860 N N . GLY A 1 111 ? 11.68 -14.781 9.039 1 52.16 111 GLY A N 1
ATOM 861 C CA . GLY A 1 111 ? 12.414 -14.211 10.156 1 52.16 111 GLY A CA 1
ATOM 862 C C . GLY A 1 111 ? 11.977 -14.75 11.5 1 52.16 111 GLY A C 1
ATOM 863 O O . GLY A 1 111 ? 10.797 -15.07 11.695 1 52.16 111 GLY A O 1
ATOM 864 N N . ARG A 1 112 ? 12.891 -15.523 12.078 1 40.91 112 ARG A N 1
ATOM 865 C CA . ARG A 1 112 ? 12.656 -15.898 13.469 1 40.91 112 ARG A CA 1
ATOM 866 C C . ARG A 1 112 ? 12.219 -14.695 14.297 1 40.91 112 ARG A C 1
ATOM 868 O O . ARG A 1 112 ? 12.75 -13.594 14.133 1 40.91 112 ARG A O 1
ATOM 875 N N . ALA A 1 113 ? 10.859 -14.445 14.438 1 37.75 113 ALA A N 1
ATOM 876 C CA . ALA A 1 113 ? 10.57 -13.555 15.555 1 37.75 113 ALA A CA 1
ATOM 877 C C . ALA A 1 113 ? 11.641 -13.664 16.641 1 37.75 113 ALA A C 1
ATOM 879 O O . ALA A 1 113 ? 11.953 -14.766 17.094 1 37.75 113 ALA A O 1
ATOM 880 N N . ASN A 1 114 ? 12.609 -12.656 16.516 1 27.77 114 ASN A N 1
ATOM 881 C CA . ASN A 1 114 ? 13.344 -12.703 17.781 1 27.77 114 ASN A CA 1
ATOM 882 C C . ASN A 1 114 ? 12.406 -12.773 18.969 1 27.77 114 ASN A C 1
ATOM 884 O O . ASN A 1 114 ? 11.375 -12.102 19 1 27.77 114 ASN A O 1
ATOM 888 N N . MET B 1 1 ? -7.68 -13.492 6.465 1 92.94 1 MET B N 1
ATOM 889 C CA . MET B 1 1 ? -7.695 -12.562 5.34 1 92.94 1 MET B CA 1
ATOM 890 C C . MET B 1 1 ? -8.789 -11.516 5.512 1 92.94 1 MET B C 1
ATOM 892 O O . MET B 1 1 ? -9.898 -11.836 5.957 1 92.94 1 MET B O 1
ATOM 896 N N . LYS B 1 2 ? -8.516 -10.242 5.23 1 96.38 2 LYS B N 1
ATOM 897 C CA . LYS B 1 2 ? -9.461 -9.133 5.227 1 96.38 2 LYS B CA 1
ATOM 898 C C . LYS B 1 2 ? -9.469 -8.422 3.877 1 96.38 2 LYS B C 1
ATOM 900 O O . LYS B 1 2 ? -8.469 -8.43 3.158 1 96.38 2 LYS B O 1
ATOM 905 N N . ARG B 1 3 ? -10.648 -7.879 3.527 1 97.62 3 ARG B N 1
ATOM 906 C CA . ARG B 1 3 ? -10.711 -7.215 2.227 1 97.62 3 ARG B CA 1
ATOM 907 C C . ARG B 1 3 ? -11.68 -6.039 2.258 1 97.62 3 ARG B C 1
ATOM 909 O O . ARG B 1 3 ? -12.586 -6 3.09 1 97.62 3 ARG B O 1
ATOM 916 N N . LYS B 1 4 ? -11.469 -5.098 1.415 1 97.25 4 LYS B N 1
ATOM 917 C CA . LYS B 1 4 ? -12.328 -3.928 1.234 1 97.25 4 LYS B CA 1
ATOM 918 C C . LYS B 1 4 ? -12.195 -3.367 -0.179 1 97.25 4 LYS B C 1
ATOM 920 O O . LYS B 1 4 ? -11.109 -3.385 -0.764 1 97.25 4 LYS B O 1
ATOM 925 N N . ASN B 1 5 ? -13.289 -2.941 -0.781 1 97.25 5 ASN B N 1
ATOM 926 C CA . ASN B 1 5 ? -13.234 -2.125 -1.988 1 97.25 5 ASN B CA 1
ATOM 927 C C . ASN B 1 5 ? -13.195 -0.636 -1.656 1 97.25 5 ASN B C 1
ATOM 929 O O . ASN B 1 5 ? -14.156 -0.088 -1.113 1 97.25 5 ASN B O 1
ATOM 933 N N . LEU B 1 6 ? -12.062 -0.029 -1.968 1 96.69 6 LEU B N 1
ATOM 934 C CA . LEU B 1 6 ? -11.883 1.364 -1.576 1 96.69 6 LEU B CA 1
ATOM 935 C C . LEU B 1 6 ? -12.648 2.295 -2.508 1 96.69 6 LEU B C 1
ATOM 937 O O . LEU B 1 6 ? -12.664 2.088 -3.725 1 96.69 6 LEU B O 1
ATOM 941 N N . GLN B 1 7 ? -13.281 3.227 -1.918 1 90.88 7 GLN B N 1
ATOM 942 C CA . GLN B 1 7 ? -14.094 4.172 -2.674 1 90.88 7 GLN B CA 1
ATOM 943 C C . GLN B 1 7 ? -13.492 5.574 -2.635 1 90.88 7 GLN B C 1
ATOM 945 O O . GLN B 1 7 ? -13.953 6.477 -3.334 1 90.88 7 GLN B O 1
ATOM 950 N N . PHE B 1 8 ? -12.43 5.77 -1.854 1 95.12 8 PHE B N 1
ATOM 951 C CA . PHE B 1 8 ? -11.742 7.043 -1.679 1 95.12 8 PHE B CA 1
ATOM 952 C C . PHE B 1 8 ? -12.742 8.172 -1.437 1 95.12 8 PHE B C 1
ATOM 954 O O . PHE B 1 8 ? -12.719 9.188 -2.127 1 95.12 8 PHE B O 1
ATOM 961 N N . GLU B 1 9 ? -13.469 7.883 -0.346 1 89.19 9 GLU B N 1
ATOM 962 C CA . GLU B 1 9 ? -14.406 8.906 0.109 1 89.19 9 GLU B CA 1
ATOM 963 C C . GLU B 1 9 ? -13.68 10.078 0.762 1 89.19 9 GLU B C 1
ATOM 965 O O . GLU B 1 9 ? -12.484 9.977 1.066 1 89.19 9 GLU B O 1
ATOM 970 N N . SER B 1 10 ? -14.328 11.188 0.958 1 88.31 10 SER B N 1
ATOM 971 C CA . SER B 1 10 ? -13.711 12.398 1.474 1 88.31 10 SER B CA 1
ATOM 972 C C . SER B 1 10 ? -13.062 12.156 2.832 1 88.31 10 SER B C 1
ATOM 974 O O . SER B 1 10 ? -13.594 11.414 3.656 1 88.31 10 SER B O 1
ATOM 976 N N . GLY B 1 11 ? -11.883 12.82 2.984 1 92.5 11 GLY B N 1
ATOM 977 C CA . GLY B 1 11 ? -11.242 12.82 4.289 1 92.5 11 GLY B CA 1
ATOM 978 C C . GLY B 1 11 ? -10.297 11.656 4.492 1 92.5 11 GLY B C 1
ATOM 979 O O . GLY B 1 11 ? -9.75 11.117 3.529 1 92.5 11 GLY B O 1
ATOM 980 N N . PHE B 1 12 ? -9.938 11.492 5.762 1 94 12 PHE B N 1
ATOM 981 C CA . PHE B 1 12 ? -9.055 10.422 6.219 1 94 12 PHE B CA 1
ATOM 982 C C . PHE B 1 12 ? -9.852 9.32 6.91 1 94 12 PHE B C 1
ATOM 984 O O . PHE B 1 12 ? -10.562 9.578 7.887 1 94 12 PHE B O 1
ATOM 991 N N . ARG B 1 13 ? -9.695 8.008 6.426 1 94.94 13 ARG B N 1
ATOM 992 C CA . ARG B 1 13 ? -10.492 6.902 6.953 1 94.94 13 ARG B CA 1
ATOM 993 C C . ARG B 1 13 ? -9.648 5.637 7.09 1 94.94 13 ARG B C 1
ATOM 995 O O . ARG B 1 13 ? -9.016 5.199 6.125 1 94.94 13 ARG B O 1
ATOM 1002 N N . ILE B 1 14 ? -9.617 5.098 8.344 1 95.69 14 ILE B N 1
ATOM 1003 C CA . ILE B 1 14 ? -9.008 3.783 8.531 1 95.69 14 ILE B CA 1
ATOM 1004 C C . ILE B 1 14 ? -9.875 2.715 7.867 1 95.69 14 ILE B C 1
ATOM 1006 O O . ILE B 1 14 ? -11.086 2.666 8.086 1 95.69 14 ILE B O 1
ATOM 1010 N N . VAL B 1 15 ? -9.25 1.826 7.121 1 96.75 15 VAL B N 1
ATOM 1011 C CA . VAL B 1 15 ? -10.094 0.96 6.309 1 96.75 15 VAL B CA 1
ATOM 1012 C C . VAL B 1 15 ? -9.93 -0.492 6.75 1 96.75 15 VAL B C 1
ATOM 1014 O O . VAL B 1 15 ? -10.891 -1.266 6.742 1 96.75 15 VAL B O 1
ATOM 1017 N N . LEU B 1 16 ? -8.758 -0.951 7.035 1 97.44 16 LEU B N 1
ATOM 1018 C CA . LEU B 1 16 ? -8.438 -2.318 7.426 1 97.44 16 LEU B CA 1
ATOM 1019 C C . LEU B 1 16 ? -7.16 -2.361 8.266 1 97.44 16 LEU B C 1
ATOM 1021 O O . LEU B 1 16 ? -6.379 -1.406 8.266 1 97.44 16 LEU B O 1
ATOM 1025 N N . GLY B 1 17 ? -7.012 -3.377 8.977 1 97 17 GLY B N 1
ATOM 1026 C CA . GLY B 1 17 ? -5.742 -3.549 9.664 1 97 17 GLY B CA 1
ATOM 1027 C C . GLY B 1 17 ? -5.691 -4.797 10.523 1 97 17 GLY B C 1
ATOM 1028 O O . GLY B 1 17 ? -6.668 -5.551 10.586 1 97 17 GLY B O 1
ATOM 1029 N N . ASN B 1 18 ? -4.613 -5.129 10.992 1 96.5 18 ASN B N 1
ATOM 1030 C CA . ASN B 1 18 ? -4.32 -6.105 12.039 1 96.5 18 ASN B CA 1
ATOM 1031 C C . ASN B 1 18 ? -3.25 -5.598 13 1 96.5 18 ASN B C 1
ATOM 1033 O O . ASN B 1 18 ? -2.869 -4.426 12.945 1 96.5 18 ASN B O 1
ATOM 1037 N N . PRO B 1 19 ? -2.801 -6.352 13.961 1 94.25 19 PRO B N 1
ATOM 1038 C CA . PRO B 1 19 ? -1.86 -5.836 14.961 1 94.25 19 PRO B CA 1
ATOM 1039 C C . PRO B 1 19 ? -0.548 -5.359 14.344 1 94.25 19 PRO B C 1
ATOM 1041 O O . PRO B 1 19 ? 0.138 -4.512 14.922 1 94.25 19 PRO B O 1
ATOM 1044 N N . SER B 1 20 ? -0.182 -5.797 13.172 1 95.81 20 SER B N 1
ATOM 1045 C CA . SER B 1 20 ? 1.131 -5.523 12.602 1 95.81 20 SER B CA 1
ATOM 1046 C C . SER B 1 20 ? 1.082 -4.32 11.656 1 95.81 20 SER B C 1
ATOM 1048 O O . SER B 1 20 ? 2.107 -3.688 11.398 1 95.81 20 SER B O 1
ATOM 1050 N N . SER B 1 21 ? -0.07 -4.031 11.109 1 97.38 21 SER B N 1
ATOM 1051 C CA . SER B 1 21 ? -0.171 -2.945 10.133 1 97.38 21 SER B CA 1
ATOM 1052 C C . SER B 1 21 ? -1.62 -2.518 9.93 1 97.38 21 SER B C 1
ATOM 1054 O O . SER B 1 21 ? -2.545 -3.219 10.352 1 97.38 21 SER B O 1
ATOM 1056 N N . GLN B 1 22 ? -1.719 -1.331 9.336 1 97.38 22 GLN B N 1
ATOM 1057 C CA . GLN B 1 22 ? -3.037 -0.74 9.133 1 97.38 22 GLN B CA 1
ATOM 1058 C C . GLN B 1 22 ? -3.066 0.112 7.863 1 97.38 22 GLN B C 1
ATOM 1060 O O . GLN B 1 22 ? -2.098 0.808 7.555 1 97.38 22 GLN B O 1
ATOM 1065 N N . ALA B 1 23 ? -4.219 0.072 7.191 1 98.12 23 ALA B N 1
ATOM 1066 C CA . ALA B 1 23 ? -4.391 0.854 5.969 1 98.12 23 ALA B CA 1
ATOM 1067 C C . ALA B 1 23 ? -5.426 1.959 6.168 1 98.12 23 ALA B C 1
ATOM 1069 O O . ALA B 1 23 ? -6.41 1.776 6.887 1 98.12 23 ALA B O 1
ATOM 1070 N N . ALA B 1 24 ? -5.188 3.059 5.48 1 96.81 24 ALA B N 1
ATOM 1071 C CA . ALA B 1 24 ? -6.117 4.184 5.477 1 96.81 24 ALA B CA 1
ATOM 1072 C C . ALA B 1 24 ? -6.215 4.809 4.086 1 96.81 24 ALA B C 1
ATOM 1074 O O . ALA B 1 24 ? -5.215 4.898 3.367 1 96.81 24 ALA B O 1
ATOM 1075 N N . GLU B 1 25 ? -7.367 5.199 3.688 1 97.56 25 GLU B N 1
ATOM 1076 C CA . GLU B 1 25 ? -7.527 6.066 2.525 1 97.56 25 GLU B CA 1
ATOM 1077 C C . GLU B 1 25 ? -7.59 7.535 2.938 1 97.56 25 GLU B C 1
ATOM 1079 O O . GLU B 1 25 ? -8.156 7.867 3.977 1 97.56 25 GLU B O 1
ATOM 1084 N N . MET B 1 26 ? -7 8.406 2.164 1 97.06 26 MET B N 1
ATOM 1085 C CA . MET B 1 26 ? -6.992 9.844 2.41 1 97.06 26 MET B CA 1
ATOM 1086 C C . MET B 1 26 ? -7.289 10.617 1.131 1 97.06 26 MET B C 1
ATOM 1088 O O . MET B 1 26 ? -6.648 10.398 0.103 1 97.06 26 MET B O 1
ATOM 1092 N N . VAL B 1 27 ? -8.297 11.422 1.199 1 98.25 27 VAL B N 1
ATOM 1093 C CA . VAL B 1 27 ? -8.688 12.273 0.083 1 98.25 27 VAL B CA 1
ATOM 1094 C C . VAL B 1 27 ? -8.609 13.742 0.505 1 98.25 27 VAL B C 1
ATOM 1096 O O . VAL B 1 27 ? -9.305 14.156 1.438 1 98.25 27 VAL B O 1
ATOM 1099 N N . LEU B 1 28 ? -7.801 14.516 -0.192 1 97.81 28 LEU B N 1
ATOM 1100 C CA . LEU B 1 28 ? -7.617 15.938 0.107 1 97.81 28 LEU B CA 1
ATOM 1101 C C . LEU B 1 28 ? -8.141 16.797 -1.032 1 97.81 28 LEU B C 1
ATOM 1103 O O . LEU B 1 28 ? -7.676 16.688 -2.17 1 97.81 28 LEU B O 1
ATOM 1107 N N . PRO B 1 29 ? -9.109 17.672 -0.752 1 98.12 29 PRO B N 1
ATOM 1108 C CA . PRO B 1 29 ? -9.477 18.672 -1.756 1 98.12 29 PRO B CA 1
ATOM 1109 C C . PRO B 1 29 ? -8.32 19.625 -2.094 1 98.12 29 PRO B C 1
ATOM 1111 O O . PRO B 1 29 ? -7.375 19.75 -1.315 1 98.12 29 PRO B O 1
ATOM 1114 N N . PRO B 1 30 ? -8.516 20.25 -3.275 1 98.25 30 PRO B N 1
ATOM 1115 C CA . PRO B 1 30 ? -7.488 21.219 -3.652 1 98.25 30 PRO B 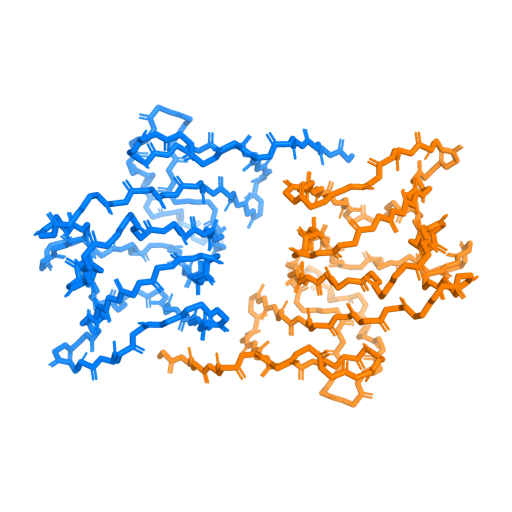CA 1
ATOM 1116 C C . PRO B 1 30 ? -7.207 22.25 -2.553 1 98.25 30 PRO B C 1
ATOM 1118 O O . PRO B 1 30 ? -8.141 22.844 -2.008 1 98.25 30 PRO B O 1
ATOM 1121 N N . GLY B 1 31 ? -5.949 22.391 -2.209 1 97.56 31 GLY B N 1
ATOM 1122 C CA . GLY B 1 31 ? -5.523 23.375 -1.234 1 97.56 31 GLY B CA 1
ATOM 1123 C C . GLY B 1 31 ? -5.426 22.828 0.175 1 97.56 31 GLY B C 1
ATOM 1124 O O . GLY B 1 31 ? -4.77 23.422 1.034 1 97.56 31 GLY B O 1
ATOM 1125 N N . ASP B 1 32 ? -6.004 21.688 0.466 1 96.94 32 ASP B N 1
ATOM 1126 C CA . ASP B 1 32 ? -6.004 21.125 1.808 1 96.94 32 ASP B CA 1
ATOM 1127 C C . ASP B 1 32 ? -4.703 20.375 2.088 1 96.94 32 ASP B C 1
ATOM 1129 O O . ASP B 1 32 ? -3.945 20.062 1.165 1 96.94 32 ASP B O 1
ATOM 1133 N N . ALA B 1 33 ? -4.457 20.156 3.367 1 94.69 33 ALA B N 1
ATOM 1134 C CA . ALA B 1 33 ? -3.25 19.453 3.793 1 94.69 33 ALA B CA 1
ATOM 1135 C C . ALA B 1 33 ? -3.529 18.578 5.004 1 94.69 33 ALA B C 1
ATOM 1137 O O . ALA B 1 33 ? -4.512 18.781 5.723 1 94.69 33 ALA B O 1
ATOM 1138 N N . GLU B 1 34 ? -2.795 17.547 5.055 1 90 34 GLU B N 1
ATOM 1139 C CA . GLU B 1 34 ? -2.764 16.703 6.242 1 90 34 GLU B CA 1
ATOM 1140 C C . GLU B 1 34 ? -1.352 16.594 6.812 1 90 34 GLU B C 1
ATOM 1142 O O . GLU B 1 34 ? -0.373 16.594 6.062 1 90 34 GLU B O 1
ATOM 1147 N N . GLY B 1 35 ? -1.393 16.312 7.918 1 77.62 35 GLY B N 1
ATOM 1148 C CA . GLY B 1 35 ? -0.116 16.312 8.617 1 77.62 35 GLY B CA 1
ATOM 1149 C C . GLY B 1 35 ? 0.294 17.688 9.109 1 77.62 35 GLY B C 1
ATOM 1150 O O . GLY B 1 35 ? -0.503 18.625 9.078 1 77.62 35 GLY B O 1
ATOM 1151 N N . GLY B 1 36 ? 1.206 17.953 10 1 59.19 36 GLY B N 1
ATOM 1152 C CA . GLY B 1 36 ? 1.768 19.172 10.547 1 59.19 36 GLY B CA 1
ATOM 1153 C C . GLY B 1 36 ? 2.986 18.938 11.422 1 59.19 36 GLY B C 1
ATOM 1154 O O . GLY B 1 36 ? 3.428 17.797 11.578 1 59.19 36 GLY B O 1
ATOM 1155 N N . PRO B 1 37 ? 3.666 20.109 11.719 1 51.94 37 PRO B N 1
ATOM 1156 C CA . PRO B 1 37 ? 4.926 20.062 12.469 1 51.94 37 PRO B CA 1
ATOM 1157 C C . PRO B 1 37 ? 4.863 19.125 13.672 1 51.94 37 PRO B C 1
ATOM 1159 O O . PRO B 1 37 ? 5.891 18.609 14.117 1 51.94 37 PRO B O 1
ATOM 1162 N N . GLU B 1 38 ? 3.723 19.062 14.156 1 49.06 38 GLU B N 1
ATOM 1163 C CA . GLU B 1 38 ? 3.662 18.297 15.391 1 49.06 38 GLU B CA 1
ATOM 1164 C C . GLU B 1 38 ? 3.268 16.859 15.133 1 49.06 38 GLU B C 1
ATOM 1166 O O . GLU B 1 38 ? 3.211 16.047 16.062 1 49.06 38 GLU B O 1
ATOM 1171 N N . ASN B 1 39 ? 2.949 16.469 13.828 1 51.19 39 ASN B N 1
ATOM 1172 C CA . ASN B 1 39 ? 2.389 15.148 13.602 1 51.19 39 ASN B CA 1
ATOM 1173 C C . ASN B 1 39 ? 3.482 14.109 13.383 1 51.19 39 ASN B C 1
ATOM 1175 O O . ASN B 1 39 ? 4.238 14.18 12.414 1 51.19 39 ASN B O 1
ATOM 1179 N N . ARG B 1 40 ? 4.129 13.727 14.5 1 54.41 40 ARG B N 1
ATOM 1180 C CA . ARG B 1 40 ? 5.129 12.664 14.469 1 54.41 40 ARG B CA 1
ATOM 1181 C C . ARG B 1 40 ? 4.488 11.305 14.695 1 54.41 40 ARG B C 1
ATOM 1183 O O . ARG B 1 40 ? 3.768 11.102 15.672 1 54.41 40 ARG B O 1
ATOM 1190 N N . HIS B 1 41 ? 4.199 10.703 13.586 1 61.19 41 HIS B N 1
ATOM 1191 C CA . HIS B 1 41 ? 3.855 9.305 13.844 1 61.19 41 HIS B CA 1
ATOM 1192 C C . HIS B 1 41 ? 4.977 8.594 14.594 1 61.19 41 HIS B C 1
ATOM 1194 O O . HIS B 1 41 ? 5.77 7.867 13.992 1 61.19 41 HIS B O 1
ATOM 1200 N N . ARG B 1 42 ? 5.121 8.93 15.898 1 64.44 42 ARG B N 1
ATOM 1201 C CA . ARG B 1 42 ? 6.297 8.555 16.672 1 64.44 42 ARG B CA 1
ATOM 1202 C C . ARG B 1 42 ? 6.461 7.035 16.719 1 64.44 42 ARG B C 1
ATOM 1204 O O . ARG B 1 42 ? 7.566 6.535 16.938 1 64.44 42 ARG B O 1
ATOM 1211 N N . GLY B 1 43 ? 5.379 6.359 16.281 1 81.25 43 GLY B N 1
ATOM 1212 C CA . GLY B 1 43 ? 5.633 4.949 16.531 1 81.25 43 GLY B CA 1
ATOM 1213 C C . GLY B 1 43 ? 5.438 4.09 15.289 1 81.25 43 GLY B C 1
ATOM 1214 O O . GLY B 1 43 ? 5.508 2.861 15.359 1 81.25 43 GLY B O 1
ATOM 1215 N N . ALA B 1 44 ? 5.199 4.758 14.148 1 93.06 44 ALA B N 1
ATOM 1216 C CA . ALA B 1 44 ? 4.898 3.93 12.984 1 93.06 44 ALA B CA 1
ATOM 1217 C C . ALA B 1 44 ? 5.543 4.5 11.727 1 93.06 44 ALA B C 1
ATOM 1219 O O . ALA B 1 44 ? 5.641 5.719 11.562 1 93.06 44 ALA B O 1
ATOM 1220 N N . ASP B 1 45 ? 6.047 3.637 10.891 1 95.88 45 ASP B N 1
ATOM 1221 C CA . ASP B 1 45 ? 6.316 4.027 9.508 1 95.88 45 ASP B CA 1
ATOM 1222 C C . ASP B 1 45 ? 5.016 4.27 8.742 1 95.88 45 ASP B C 1
ATOM 1224 O O . ASP B 1 45 ? 3.984 3.678 9.062 1 95.88 45 ASP B O 1
ATOM 1228 N N . GLN B 1 46 ? 5.086 5.148 7.777 1 96.25 46 GLN B N 1
ATOM 1229 C CA . GLN B 1 46 ? 3.951 5.387 6.891 1 96.25 46 GLN B CA 1
ATOM 1230 C C . GLN B 1 46 ? 4.352 5.203 5.43 1 96.25 46 GLN B C 1
ATOM 1232 O O . GLN B 1 46 ? 5.266 5.875 4.941 1 96.25 46 GLN B O 1
ATOM 1237 N N . TRP B 1 47 ? 3.709 4.273 4.77 1 98.25 47 TRP B N 1
ATOM 1238 C CA . TRP B 1 47 ? 3.705 4.242 3.311 1 98.25 47 TRP B CA 1
ATOM 1239 C C . TRP B 1 47 ? 2.619 5.152 2.748 1 98.25 47 TRP B C 1
ATOM 1241 O O . TRP B 1 47 ? 1.473 5.117 3.201 1 98.25 47 TRP B O 1
ATOM 1251 N N . LEU B 1 48 ? 2.967 5.992 1.799 1 98.38 48 LEU B N 1
ATOM 1252 C CA . LEU B 1 48 ? 2.01 6.832 1.084 1 98.38 48 LEU B CA 1
ATOM 1253 C C . LEU B 1 48 ? 2.07 6.57 -0.417 1 98.38 48 LEU B C 1
ATOM 1255 O O . LEU B 1 48 ? 3.129 6.711 -1.033 1 98.38 48 LEU B O 1
ATOM 1259 N N . TYR B 1 49 ? 1.001 6.086 -0.987 1 98.81 49 TYR B N 1
ATOM 1260 C CA . TYR B 1 49 ? 0.852 5.879 -2.424 1 98.81 49 TYR B CA 1
ATOM 1261 C C . TYR B 1 49 ? -0.198 6.816 -3.004 1 98.81 49 TYR B C 1
ATOM 1263 O O . TYR B 1 49 ? -1.332 6.867 -2.521 1 98.81 49 TYR B O 1
ATOM 1271 N N . VAL B 1 50 ? 0.19 7.578 -4.066 1 98.81 50 VAL B N 1
ATOM 1272 C CA . VAL B 1 50 ? -0.761 8.477 -4.707 1 98.81 50 VAL B CA 1
ATOM 1273 C C . VAL B 1 50 ? -1.564 7.719 -5.762 1 98.81 50 VAL B C 1
ATOM 1275 O O . VAL B 1 50 ? -1.022 7.312 -6.789 1 98.81 50 VAL B O 1
ATOM 1278 N N . VAL B 1 51 ? -2.822 7.535 -5.469 1 98.5 51 VAL B N 1
ATOM 1279 C CA . VAL B 1 51 ? -3.736 6.844 -6.371 1 98.5 51 VAL B CA 1
ATOM 1280 C C . VAL B 1 51 ? -4.102 7.754 -7.539 1 98.5 51 VAL B C 1
ATOM 1282 O O . VAL B 1 51 ? -4.109 7.32 -8.695 1 98.5 51 VAL B O 1
ATOM 1285 N N . SER B 1 52 ? -4.422 8.938 -7.219 1 98.12 52 SER B N 1
ATOM 1286 C CA . SER B 1 52 ? -4.723 9.953 -8.227 1 98.12 52 SER B CA 1
ATOM 1287 C C . SER B 1 52 ? -4.527 11.359 -7.668 1 98.12 52 SER B C 1
ATOM 1289 O O . SER B 1 52 ? -4.539 11.555 -6.453 1 98.12 52 SER B O 1
ATOM 1291 N N . GLY B 1 53 ? -4.359 12.312 -8.602 1 98 53 GLY B N 1
ATOM 1292 C CA . GLY B 1 53 ? -4.148 13.703 -8.219 1 98 53 GLY B CA 1
ATOM 1293 C C . GLY B 1 53 ? -2.68 14.062 -8.086 1 98 53 GLY B C 1
ATOM 1294 O O . GLY B 1 53 ? -1.807 13.312 -8.523 1 98 53 GLY B O 1
ATOM 1295 N N . SER B 1 54 ? -2.465 15.312 -7.664 1 98.5 54 SER B N 1
ATOM 1296 C CA . SER B 1 54 ? -1.114 15.828 -7.473 1 98.5 54 SER B CA 1
ATOM 1297 C C . SER B 1 54 ? -0.997 16.609 -6.168 1 98.5 54 SER B C 1
ATOM 1299 O O . SER B 1 54 ? -2.004 17.047 -5.605 1 98.5 54 SER B O 1
ATOM 1301 N N . GLY B 1 55 ? 0.247 16.703 -5.703 1 98.38 55 GLY B N 1
ATOM 1302 C CA . GLY B 1 55 ? 0.47 17.422 -4.457 1 98.38 55 GLY B CA 1
ATOM 1303 C C . GLY B 1 55 ? 1.939 17.562 -4.102 1 98.38 55 GLY B C 1
ATOM 1304 O O . GLY B 1 55 ? 2.805 17.469 -4.977 1 98.38 55 GLY B O 1
ATOM 1305 N N . MET B 1 56 ? 2.16 17.906 -2.855 1 98.38 56 MET B N 1
ATOM 1306 C CA . MET B 1 56 ? 3.502 18.062 -2.309 1 98.38 56 MET B CA 1
ATOM 1307 C C . MET B 1 56 ? 3.609 17.422 -0.928 1 98.38 56 MET B C 1
ATOM 1309 O O . MET B 1 56 ? 2.723 17.594 -0.09 1 98.38 56 MET B O 1
ATOM 1313 N N . ALA B 1 57 ? 4.602 16.672 -0.726 1 97.25 57 ALA B N 1
ATOM 1314 C CA . ALA B 1 57 ? 4.969 16.188 0.607 1 97.25 57 ALA B CA 1
ATOM 1315 C C . ALA B 1 57 ? 6.145 16.984 1.165 1 97.25 57 ALA B C 1
ATOM 1317 O O . ALA B 1 57 ? 7.137 17.219 0.467 1 97.25 57 ALA B O 1
ATOM 1318 N N . THR B 1 58 ? 6.016 17.438 2.367 1 95.94 58 THR B N 1
ATOM 1319 C CA . THR B 1 58 ? 7.137 18 3.109 1 95.94 58 THR B CA 1
ATOM 1320 C C . THR B 1 58 ? 7.582 17.062 4.219 1 95.94 58 THR B C 1
ATOM 1322 O O . THR B 1 58 ? 6.801 16.75 5.125 1 95.94 58 THR B O 1
ATOM 1325 N N . VAL B 1 59 ? 8.836 16.578 4.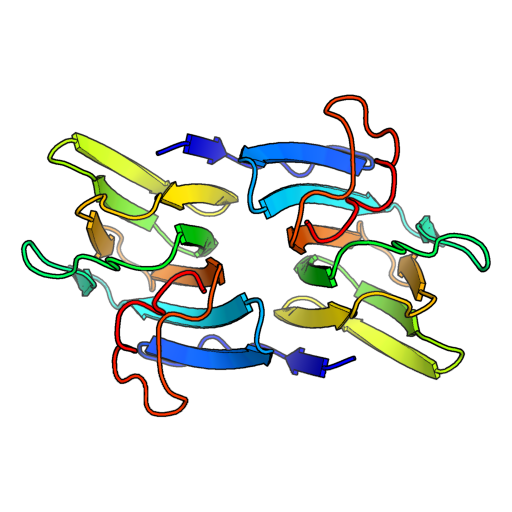066 1 94.44 59 VAL B N 1
ATOM 1326 C CA . VAL B 1 59 ? 9.375 15.656 5.055 1 94.44 59 VAL B CA 1
ATOM 1327 C C . VAL B 1 59 ? 10.68 16.219 5.629 1 94.44 59 VAL B C 1
ATOM 1329 O O . VAL B 1 59 ? 11.656 16.391 4.902 1 94.44 59 VAL B O 1
ATOM 1332 N N . ASN B 1 60 ? 10.648 16.438 6.922 1 92.94 60 ASN B N 1
ATOM 1333 C CA . ASN B 1 60 ? 11.797 17.016 7.602 1 92.94 60 ASN B CA 1
ATOM 1334 C C . ASN B 1 60 ? 12.305 18.266 6.879 1 92.94 60 ASN B C 1
ATOM 1336 O O . ASN B 1 60 ? 13.508 18.406 6.645 1 92.94 60 ASN B O 1
ATOM 1340 N N . GLY B 1 61 ? 11.375 18.984 6.441 1 93.06 61 GLY B N 1
ATOM 1341 C CA . GLY B 1 61 ? 11.672 20.281 5.863 1 93.06 61 GLY B CA 1
ATOM 1342 C C . GLY B 1 61 ? 11.945 20.219 4.375 1 93.06 61 GLY B C 1
ATOM 1343 O O . GLY B 1 61 ? 12.086 21.266 3.723 1 93.06 61 GLY B O 1
ATOM 1344 N N . LYS B 1 62 ? 12.109 19.094 3.809 1 96 62 LYS B N 1
ATOM 1345 C CA . LYS B 1 62 ? 12.359 18.938 2.379 1 96 62 LYS B CA 1
ATOM 1346 C C . LYS B 1 62 ? 11.07 18.625 1.627 1 96 62 LYS B C 1
ATOM 1348 O O . LYS B 1 62 ? 10.25 17.828 2.086 1 96 62 LYS B O 1
ATOM 1353 N N . ARG B 1 63 ? 10.961 19.219 0.42 1 97.38 63 ARG B N 1
ATOM 1354 C CA . ARG B 1 63 ? 9.734 19.109 -0.352 1 97.38 63 ARG B CA 1
ATOM 1355 C C . ARG B 1 63 ? 9.898 18.125 -1.505 1 97.38 63 ARG B C 1
ATOM 1357 O O . ARG B 1 63 ? 10.922 18.125 -2.186 1 97.38 63 ARG B O 1
ATOM 1364 N N . TYR B 1 64 ? 8.852 17.344 -1.708 1 98 64 TYR B N 1
ATOM 1365 C CA . TYR B 1 64 ? 8.812 16.344 -2.771 1 98 64 TYR B CA 1
ATOM 1366 C C . TYR B 1 64 ? 7.488 16.406 -3.527 1 98 64 TYR B C 1
ATOM 1368 O O . TYR B 1 64 ? 6.418 16.312 -2.922 1 98 64 TYR B O 1
ATOM 1376 N N . ARG B 1 65 ? 7.57 16.531 -4.816 1 98.38 65 ARG B N 1
ATOM 1377 C CA . ARG B 1 65 ? 6.355 16.547 -5.621 1 98.38 65 ARG B CA 1
ATOM 1378 C C . ARG B 1 65 ? 5.684 15.172 -5.617 1 98.38 65 ARG B C 1
ATOM 1380 O O . ARG B 1 65 ? 6.359 14.148 -5.695 1 98.38 65 ARG B O 1
ATOM 1387 N N . LEU B 1 66 ? 4.367 15.195 -5.566 1 98.44 66 LEU B N 1
ATOM 1388 C CA . LEU B 1 66 ? 3.547 13.992 -5.617 1 98.44 66 LEU B CA 1
ATOM 1389 C C . LEU B 1 66 ? 2.701 13.969 -6.883 1 98.44 66 LEU B C 1
ATOM 1391 O O . LEU B 1 66 ? 2.174 15 -7.305 1 98.44 66 LEU B O 1
ATOM 1395 N N . ALA B 1 67 ? 2.6 12.867 -7.496 1 98.38 67 ALA B N 1
ATOM 1396 C CA . ALA B 1 67 ? 1.711 12.602 -8.625 1 98.38 67 ALA B CA 1
ATOM 1397 C C . ALA B 1 67 ? 1.249 11.148 -8.625 1 98.38 67 ALA B C 1
ATOM 1399 O O . ALA B 1 67 ? 1.751 10.328 -7.852 1 98.38 67 ALA B O 1
ATOM 1400 N N . GLU B 1 68 ? 0.197 10.883 -9.414 1 98.19 68 GLU B N 1
ATOM 1401 C CA . GLU B 1 68 ? -0.252 9.5 -9.547 1 98.19 68 GLU B CA 1
ATOM 1402 C C . GLU B 1 68 ? 0.93 8.547 -9.719 1 98.19 68 GLU B C 1
ATOM 1404 O O . GLU B 1 68 ? 1.82 8.805 -10.539 1 98.19 68 GLU B O 1
ATOM 1409 N N . GLY B 1 69 ? 0.948 7.539 -8.883 1 98.19 69 GLY B N 1
ATOM 1410 C CA . GLY B 1 69 ? 2.025 6.566 -8.977 1 98.19 69 GLY B CA 1
ATOM 1411 C C . GLY B 1 69 ? 3.166 6.844 -8.016 1 98.19 69 GLY B C 1
ATOM 1412 O O . GLY B 1 69 ? 4.047 6.004 -7.832 1 98.19 69 GLY B O 1
ATOM 1413 N N . SER B 1 70 ? 3.213 8.039 -7.418 1 98.69 70 SER B N 1
ATOM 1414 C CA . SER B 1 70 ? 4.23 8.328 -6.41 1 98.69 70 SER B CA 1
ATOM 1415 C C . SER B 1 70 ? 4.086 7.402 -5.203 1 98.69 70 SER B C 1
ATOM 1417 O O . SER B 1 70 ? 2.984 7.219 -4.684 1 98.69 70 SER B O 1
ATOM 1419 N N . LEU B 1 71 ? 5.172 6.766 -4.777 1 98.81 71 LEU B N 1
ATOM 1420 C CA . LEU B 1 71 ? 5.262 5.953 -3.568 1 98.81 71 LEU B CA 1
ATOM 1421 C C . LEU B 1 71 ? 6.336 6.488 -2.631 1 98.81 71 LEU B C 1
ATOM 1423 O O . LEU B 1 71 ? 7.469 6.73 -3.053 1 98.81 71 LEU B O 1
ATOM 1427 N N . MET B 1 72 ? 5.926 6.699 -1.361 1 98.38 72 MET B N 1
ATOM 1428 C CA . MET B 1 72 ? 6.867 7.188 -0.357 1 98.38 72 MET B CA 1
ATOM 1429 C C . MET B 1 72 ? 6.828 6.312 0.892 1 98.38 72 MET B C 1
ATOM 1431 O O . MET B 1 72 ? 5.758 5.879 1.318 1 98.38 72 MET B O 1
ATOM 1435 N N . LEU B 1 73 ? 7.965 6.02 1.435 1 98.12 73 LEU B N 1
ATOM 1436 C CA . LEU B 1 73 ? 8.109 5.449 2.77 1 98.12 73 LEU B CA 1
ATOM 1437 C C . LEU B 1 73 ? 8.648 6.492 3.748 1 98.12 73 LEU B C 1
ATOM 1439 O O . LEU B 1 73 ? 9.836 6.82 3.725 1 98.12 73 LEU B O 1
ATOM 1443 N N . ILE B 1 74 ? 7.715 7.039 4.551 1 95.69 74 ILE B N 1
ATOM 1444 C CA . ILE B 1 74 ? 8.039 7.988 5.609 1 95.69 74 ILE B CA 1
ATOM 1445 C C . ILE B 1 74 ? 8.312 7.238 6.91 1 95.69 74 ILE B C 1
ATOM 1447 O O . ILE B 1 74 ? 7.41 6.602 7.465 1 95.69 74 ILE B O 1
ATOM 1451 N N . GLU B 1 75 ? 9.492 7.293 7.398 1 93.88 75 GLU B N 1
ATOM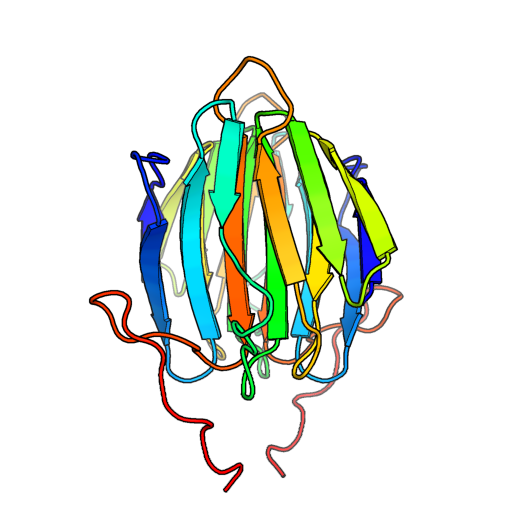 1452 C CA . GLU B 1 75 ? 9.891 6.434 8.508 1 93.88 75 GLU B CA 1
ATOM 1453 C C . GLU B 1 75 ? 9.539 7.062 9.852 1 93.88 75 GLU B C 1
ATOM 1455 O O . GLU B 1 75 ? 9.367 8.281 9.945 1 93.88 75 GLU B O 1
ATOM 1460 N N . ARG B 1 76 ? 9.43 6.121 10.797 1 89.69 76 ARG B N 1
ATOM 1461 C CA . ARG B 1 76 ? 9.109 6.551 12.156 1 89.69 76 ARG B CA 1
ATOM 1462 C C . ARG B 1 76 ? 10.008 7.699 12.594 1 89.69 76 ARG B C 1
ATOM 1464 O O . ARG B 1 76 ? 11.227 7.66 12.375 1 89.69 76 ARG B O 1
ATOM 1471 N N . GLY B 1 77 ? 9.414 8.781 13.133 1 86.25 77 GLY B N 1
ATOM 1472 C CA . GLY B 1 77 ? 10.172 9.914 13.641 1 86.25 77 GLY B CA 1
ATOM 1473 C C . GLY B 1 77 ? 10.258 11.062 12.664 1 86.25 77 GLY B C 1
ATOM 1474 O O . GLY B 1 77 ? 10.602 12.188 13.047 1 86.25 77 GLY B O 1
ATOM 1475 N N . ASP B 1 78 ? 10.008 10.797 11.406 1 88.69 78 ASP B N 1
ATOM 1476 C CA . ASP B 1 78 ? 10.031 11.875 10.422 1 88.69 78 ASP B CA 1
ATOM 1477 C C . ASP B 1 78 ? 8.836 12.812 10.602 1 88.69 78 ASP B C 1
ATOM 1479 O O . ASP B 1 78 ? 7.703 12.352 10.773 1 88.69 78 ASP B O 1
ATOM 1483 N N . GLN B 1 79 ? 9.094 14.039 10.609 1 88 79 GLN B N 1
ATOM 1484 C CA . GLN B 1 79 ? 8.008 15.008 10.484 1 88 79 GLN B CA 1
ATOM 1485 C C . GLN B 1 79 ? 7.562 15.148 9.031 1 88 79 GLN B C 1
ATOM 1487 O O . GLN B 1 79 ? 8.391 15.242 8.125 1 88 79 GLN B O 1
ATOM 1492 N N . HIS B 1 80 ? 6.164 15.133 8.875 1 92 80 HIS B N 1
ATOM 1493 C CA . HIS B 1 80 ? 5.777 15.242 7.469 1 92 80 HIS B CA 1
ATOM 1494 C C . HIS B 1 80 ? 4.418 15.906 7.324 1 92 80 HIS B C 1
ATOM 1496 O O . HIS B 1 80 ? 3.602 15.875 8.25 1 92 80 HIS B O 1
ATOM 1502 N N . GLU B 1 81 ? 4.273 16.562 6.195 1 94.44 81 GLU B N 1
ATOM 1503 C CA . GLU B 1 81 ? 3.02 17.141 5.727 1 94.44 81 GLU B CA 1
ATOM 1504 C C . GLU B 1 81 ? 2.738 16.75 4.277 1 94.44 81 GLU B C 1
ATOM 1506 O O . GLU B 1 81 ? 3.643 16.766 3.439 1 94.44 81 GLU B O 1
ATOM 1511 N N . ILE B 1 82 ? 1.447 16.422 4.066 1 96.69 82 ILE B N 1
ATOM 1512 C CA . ILE B 1 82 ? 0.977 16.172 2.707 1 96.69 82 ILE B CA 1
ATOM 1513 C C . ILE B 1 82 ? -0.036 17.25 2.311 1 96.69 82 ILE B C 1
ATOM 1515 O O . ILE B 1 82 ? -1.04 17.438 2.998 1 96.69 82 ILE B O 1
ATOM 1519 N N . ARG B 1 83 ? 0.235 17.875 1.218 1 97.5 83 ARG B N 1
ATOM 1520 C CA . ARG B 1 83 ? -0.654 18.938 0.747 1 97.5 83 ARG B CA 1
ATOM 1521 C C . ARG B 1 83 ? -1.1 18.688 -0.689 1 97.5 83 ARG B C 1
ATOM 1523 O O . ARG B 1 83 ? -0.29 18.297 -1.536 1 97.5 83 ARG B O 1
ATOM 1530 N N . ASN B 1 84 ? -2.447 18.922 -0.951 1 98.5 84 ASN B N 1
ATOM 1531 C CA . ASN B 1 84 ? -2.939 18.938 -2.324 1 98.5 84 ASN B CA 1
ATOM 1532 C C . ASN B 1 84 ? -2.66 20.266 -3.01 1 98.5 84 ASN B C 1
ATOM 1534 O O . ASN B 1 84 ? -3.352 21.266 -2.758 1 98.5 84 ASN B O 1
ATOM 1538 N N . THR B 1 85 ? -1.675 20.25 -3.848 1 98.44 85 THR B N 1
ATOM 1539 C CA . THR B 1 85 ? -1.327 21.469 -4.555 1 98.44 85 THR B CA 1
ATOM 1540 C C . THR B 1 85 ? -1.893 21.453 -5.973 1 98.44 85 THR B C 1
ATOM 1542 O O . THR B 1 85 ? -1.559 22.328 -6.789 1 98.44 85 THR B O 1
ATOM 1545 N N . GLY B 1 86 ? -2.576 20.391 -6.352 1 98.19 86 GLY B N 1
ATOM 1546 C CA . GLY B 1 86 ? -3.223 20.297 -7.652 1 98.19 86 GLY B CA 1
ATOM 1547 C C . GLY B 1 86 ? -4.629 20.859 -7.664 1 98.19 86 GLY B C 1
ATOM 1548 O O . GLY B 1 86 ? -5.086 21.422 -6.664 1 98.19 86 GLY B O 1
ATOM 1549 N N . ASP B 1 87 ? -5.297 20.656 -8.852 1 98.19 87 ASP B N 1
ATOM 1550 C CA . ASP B 1 87 ? -6.629 21.234 -9.039 1 98.19 87 ASP B CA 1
ATOM 1551 C C . ASP B 1 87 ? -7.707 20.172 -8.836 1 98.19 87 ASP B C 1
ATOM 1553 O O . ASP B 1 87 ? -8.898 20.484 -8.766 1 98.19 87 ASP B O 1
ATOM 1557 N N . ASP B 1 88 ? -7.336 18.969 -8.758 1 98 88 ASP B N 1
ATOM 1558 C CA . ASP B 1 88 ? -8.25 17.859 -8.531 1 98 88 ASP B CA 1
ATOM 1559 C C . ASP B 1 88 ? -8.055 17.25 -7.148 1 98 88 ASP B C 1
ATOM 1561 O O . ASP B 1 88 ? -7.098 17.594 -6.445 1 98 88 ASP B O 1
ATOM 1565 N N . LEU B 1 89 ? -8.953 16.375 -6.766 1 98.44 89 LEU B N 1
ATOM 1566 C CA . LEU B 1 89 ? -8.773 15.664 -5.508 1 98.44 89 LEU B CA 1
ATOM 1567 C C . LEU B 1 89 ? -7.461 14.891 -5.508 1 98.44 89 LEU B C 1
ATOM 1569 O O . LEU B 1 89 ? -7.094 14.281 -6.516 1 98.44 89 LEU B O 1
ATOM 1573 N N . LEU B 1 90 ? -6.703 15.039 -4.422 1 98.56 90 LEU B N 1
ATOM 1574 C CA . LEU B 1 90 ? -5.566 14.156 -4.176 1 98.56 90 LEU B CA 1
ATOM 1575 C C . LEU B 1 90 ? -5.992 12.922 -3.389 1 98.56 90 LEU B C 1
ATOM 1577 O O . LEU B 1 90 ? -6.41 13.039 -2.234 1 98.56 90 LEU B O 1
ATOM 1581 N N . ARG B 1 91 ? -5.957 11.742 -4.008 1 98.69 91 ARG B N 1
ATOM 1582 C CA . ARG B 1 91 ? -6.332 10.477 -3.383 1 98.69 91 ARG B CA 1
ATOM 1583 C C . ARG B 1 91 ? -5.102 9.625 -3.09 1 98.69 91 ARG B C 1
ATOM 1585 O O . ARG B 1 91 ? -4.309 9.344 -3.99 1 98.69 91 ARG B O 1
ATOM 1592 N N . THR B 1 92 ? -4.941 9.344 -1.79 1 98.62 92 THR B N 1
ATOM 1593 C CA . THR B 1 92 ? -3.777 8.547 -1.412 1 98.62 92 THR B CA 1
ATOM 1594 C C . THR B 1 92 ? -4.199 7.312 -0.619 1 98.62 92 THR B C 1
ATOM 1596 O O . THR B 1 92 ? -5.223 7.332 0.068 1 98.62 92 THR B O 1
ATOM 1599 N N . LEU B 1 93 ? -3.533 6.242 -0.789 1 98.75 93 LEU B N 1
ATOM 1600 C CA . LEU B 1 93 ? -3.594 5.043 0.039 1 98.75 93 LEU B CA 1
ATOM 1601 C C . LEU B 1 93 ? -2.385 4.961 0.965 1 98.75 93 LEU B C 1
ATOM 1603 O O . LEU B 1 93 ? -1.243 5.086 0.516 1 98.75 93 LEU B O 1
ATOM 1607 N N . ASN B 1 94 ? -2.617 4.844 2.246 1 97.69 94 ASN B N 1
ATOM 1608 C CA . ASN B 1 94 ? -1.578 4.871 3.27 1 97.69 94 ASN B CA 1
ATOM 1609 C C . ASN B 1 94 ? -1.533 3.564 4.059 1 97.69 94 ASN B C 1
ATOM 1611 O O . ASN B 1 94 ? -2.576 2.996 4.387 1 97.69 94 ASN B O 1
ATOM 1615 N N . PHE B 1 95 ? -0.354 3.098 4.34 1 98.25 95 PHE B N 1
ATOM 1616 C CA . PHE B 1 95 ? -0.145 1.947 5.211 1 98.25 95 PHE B CA 1
ATOM 1617 C C . PHE B 1 95 ? 0.754 2.314 6.383 1 98.25 95 PHE B C 1
ATOM 1619 O O . PHE B 1 95 ? 1.8 2.941 6.199 1 98.25 95 PHE B O 1
ATOM 1626 N N . TYR B 1 96 ? 0.343 1.946 7.57 1 96.38 96 TYR B N 1
ATOM 1627 C CA . TYR B 1 96 ? 1.12 2.195 8.781 1 96.38 96 TYR B CA 1
ATOM 1628 C C . TYR B 1 96 ? 1.66 0.892 9.359 1 96.38 96 TYR B C 1
ATOM 1630 O O . TYR B 1 96 ? 0.919 -0.083 9.508 1 96.38 96 TYR B O 1
ATOM 1638 N N . VAL B 1 97 ? 2.928 0.856 9.664 1 96.75 97 VAL B N 1
ATOM 1639 C CA . VAL B 1 97 ? 3.623 -0.306 10.203 1 96.75 97 VAL B CA 1
ATOM 1640 C C . VAL B 1 97 ? 4.434 0.103 11.438 1 96.75 97 VAL B C 1
ATOM 1642 O O . VAL B 1 97 ? 5.473 0.755 11.312 1 96.75 97 VAL B O 1
ATOM 1645 N N . PRO B 1 98 ? 4.109 -0.238 12.695 1 95.62 98 PRO B N 1
ATOM 1646 C CA . PRO B 1 98 ? 2.83 -0.849 13.062 1 95.62 98 PRO B CA 1
ATOM 1647 C C . PRO B 1 98 ? 1.662 0.13 12.977 1 95.62 98 PRO B C 1
ATOM 1649 O O . PRO B 1 98 ? 1.828 1.252 12.492 1 95.62 98 PRO B O 1
ATOM 1652 N N . PRO B 1 99 ? 0.415 -0.306 13.375 1 95.12 99 PRO B N 1
ATOM 1653 C CA . PRO B 1 99 ? -0.729 0.607 13.328 1 95.12 99 PRO B CA 1
ATOM 1654 C C . PRO B 1 99 ? -0.48 1.907 14.086 1 95.12 99 PRO B C 1
ATOM 1656 O O . PRO B 1 99 ? 0.124 1.892 15.164 1 95.12 99 PRO B O 1
ATOM 1659 N N . ALA B 1 100 ? -1 2.994 13.492 1 92.69 100 ALA B N 1
ATOM 1660 C CA . ALA B 1 100 ? -0.729 4.309 14.07 1 92.69 100 ALA B CA 1
ATOM 1661 C C . ALA B 1 100 ? -1.999 4.926 14.648 1 92.69 100 ALA B C 1
ATOM 1663 O O . ALA B 1 100 ? -1.934 5.898 15.406 1 92.69 100 ALA B O 1
ATOM 1664 N N . TYR B 1 101 ? -3.18 4.395 14.344 1 91.62 101 TYR B N 1
ATOM 1665 C CA . TYR B 1 101 ? -4.445 5.031 14.703 1 91.62 101 TYR B CA 1
ATOM 1666 C C . TYR B 1 101 ? -5.445 4 15.211 1 91.62 101 TYR B C 1
ATOM 1668 O O . TYR B 1 101 ? -5.41 2.836 14.812 1 91.62 101 TYR B O 1
ATOM 1676 N N . THR B 1 102 ? -6.34 4.527 16.094 1 90.81 102 THR B N 1
ATOM 1677 C CA . THR B 1 102 ? -7.535 3.75 16.391 1 90.81 102 THR B CA 1
ATOM 1678 C C . THR B 1 102 ? -8.508 3.773 15.211 1 90.81 102 THR B C 1
ATOM 1680 O O . THR B 1 102 ? -8.297 4.516 14.25 1 90.81 102 THR B O 1
ATOM 1683 N N . ILE B 1 103 ? -9.555 3.014 15.281 1 88.06 103 ILE B N 1
ATOM 1684 C CA . ILE B 1 103 ? -10.5 2.9 14.18 1 88.06 103 ILE B CA 1
ATOM 1685 C C . ILE B 1 103 ? -11.195 4.242 13.953 1 88.06 103 ILE B C 1
ATOM 1687 O O . ILE B 1 103 ? -11.648 4.535 12.844 1 88.06 103 ILE B O 1
ATOM 1691 N N . ASP B 1 104 ? -11.227 5.051 15 1 86.69 104 ASP B N 1
ATOM 1692 C CA . ASP B 1 104 ? -11.883 6.352 14.906 1 86.69 104 ASP B CA 1
ATOM 1693 C C . ASP B 1 104 ? -10.898 7.426 14.445 1 86.69 104 ASP B C 1
ATOM 1695 O O . ASP B 1 104 ? -11.258 8.602 14.344 1 86.69 104 ASP B O 1
ATOM 1699 N N . GLY B 1 105 ? -9.719 7.008 14.164 1 84.75 105 GLY B N 1
ATOM 1700 C CA . GLY B 1 105 ? -8.75 7.93 13.586 1 84.75 105 GLY B CA 1
ATOM 1701 C C . GLY B 1 105 ? -7.898 8.625 14.633 1 84.75 105 GLY B C 1
ATOM 1702 O O . GLY B 1 105 ? -7.176 9.578 14.312 1 84.75 105 GLY B O 1
ATOM 1703 N N . GLU B 1 106 ? -8.023 8.148 15.852 1 85.88 106 GLU B N 1
ATOM 1704 C CA . GLU B 1 106 ? -7.176 8.719 16.891 1 85.88 106 GLU B CA 1
ATOM 1705 C C . GLU B 1 106 ? -5.785 8.094 16.875 1 85.88 106 GLU B C 1
ATOM 1707 O O . GLU B 1 106 ? -5.645 6.875 16.734 1 85.88 106 GLU B O 1
ATOM 1712 N N . GLU B 1 107 ? -4.809 8.953 17.078 1 86.06 107 GLU B N 1
ATOM 1713 C CA . GLU B 1 107 ? -3.439 8.445 17.047 1 86.06 107 GLU B CA 1
ATOM 1714 C C . GLU B 1 107 ? -3.184 7.5 18.219 1 86.06 107 GLU B C 1
ATOM 1716 O O . GLU B 1 107 ? -3.604 7.773 19.344 1 86.06 107 GLU B O 1
ATOM 1721 N N . LEU B 1 108 ? -2.578 6.363 17.906 1 85.81 108 LEU B N 1
ATOM 1722 C CA . LEU B 1 108 ? -2.182 5.41 18.953 1 85.81 108 LEU B CA 1
ATOM 1723 C C . LEU B 1 108 ? -0.875 5.84 19.609 1 85.81 108 LEU B C 1
ATOM 1725 O O . LEU B 1 108 ? -0.029 6.473 18.969 1 85.81 108 LEU B O 1
ATOM 1729 N N . PRO B 1 109 ? -0.876 5.457 20.953 1 74.44 109 PRO B N 1
ATOM 1730 C CA . PRO B 1 109 ? 0.41 5.754 21.594 1 74.44 109 PRO B CA 1
ATOM 1731 C C . PRO B 1 109 ? 1.566 4.969 20.969 1 74.44 109 PRO B C 1
ATOM 1733 O O . PRO B 1 109 ? 1.343 3.967 20.281 1 74.44 109 PRO B O 1
ATOM 1736 N N . ARG B 1 110 ? 2.76 5.5 21.062 1 64.81 110 ARG B N 1
ATOM 1737 C CA . ARG B 1 110 ? 3.92 4.758 20.594 1 64.81 110 ARG B CA 1
ATOM 1738 C C . ARG B 1 110 ? 3.986 3.371 21.219 1 64.81 110 ARG B C 1
ATOM 1740 O O . ARG B 1 110 ? 3.875 3.234 22.438 1 64.81 110 ARG B O 1
ATOM 1747 N N . GLY B 1 111 ? 3.584 2.346 20.391 1 52.31 111 GLY B N 1
ATOM 1748 C CA . GLY B 1 111 ? 3.754 1.033 20.984 1 52.31 111 GLY B CA 1
ATOM 1749 C C . GLY B 1 111 ? 5.148 0.804 21.531 1 52.31 111 GLY B C 1
ATOM 1750 O O . GLY B 1 111 ? 6.125 1.33 21 1 52.31 111 GLY B O 1
ATOM 1751 N N . ARG B 1 112 ? 5.199 0.72 22.875 1 40.41 112 ARG B N 1
ATOM 1752 C CA . ARG B 1 112 ? 6.453 0.275 23.484 1 40.41 112 ARG B CA 1
ATOM 1753 C C . ARG B 1 112 ? 7.004 -0.948 22.75 1 40.41 112 ARG B C 1
ATOM 1755 O O . ARG B 1 112 ? 6.254 -1.858 22.391 1 40.41 112 ARG B O 1
ATOM 1762 N N . ALA B 1 113 ? 7.902 -0.722 21.75 1 37.84 113 ALA B N 1
ATOM 1763 C CA . ALA B 1 113 ? 8.656 -1.933 21.422 1 37.84 113 ALA B CA 1
ATOM 1764 C C . ALA B 1 113 ? 8.773 -2.846 22.641 1 37.84 113 ALA B C 1
ATOM 1766 O O . ALA B 1 113 ? 9.156 -2.402 23.719 1 37.84 113 ALA B O 1
ATOM 1767 N N . ASN B 1 114 ? 7.77 -3.854 22.641 1 28.25 114 ASN B N 1
ATOM 1768 C CA . ASN B 1 114 ? 8.211 -4.809 23.656 1 28.25 114 ASN B CA 1
ATOM 1769 C C . ASN B 1 114 ? 9.695 -5.129 23.516 1 28.25 114 ASN B C 1
ATOM 1771 O O . ASN B 1 114 ? 10.203 -5.277 22.391 1 28.25 114 ASN B O 1
#

Organism: NCBI:txid1233

Foldseek 3Di:
DDDDDDPLDAAKAWDDADQFKTKIKGKDAAFDKDFDPVPQLQAKKKKKAWCAAWWWKAKQRDIDIDGHGDIDIHGGGIGMMIHRNTHGMTIIMMMIGRDQADRVRHGDDRPPPD/DDDDDDPLDAAKAWDDADQFKTKIKYKDAAFDKDFDPVPQLQAKKKKKAWCAAWWWKAKQRDIDIDGHGDIDIHGGGIGMMIHRNTNGMTIIMMMIGRDQADRVRHGDDRPPPD

Radius of gyration: 16.8 Å; Cα contacts (8 Å, |Δi|>4): 637; chains: 2; bounding box: 31×47×44 Å

Secondary structure (DSSP, 8-state):
-EEEE----SEEEEEEE-SS-EEEEEEE-TT-EEEEEEEE-TT-EEEEEEEESEEEEEETTEEEEEETTEEEEE-TT-EEEEE--SSS-EEEEEEEES--B-TTSPBPP-----/-EEEE----SEEEEEEEETTEEEEEEEE-TT-EEEEEEEE-TT-EEEEEEEESEEEEEETTEEEEEETTEEEEE-TT-EEEEE--SSS-EEEEEEEES--B-TTSPBPP-----